Protein AF-A0A2E9E7L3-F1 (afdb_monomer)

Radius of gyration: 19.88 Å; Cα contacts (8 Å, |Δi|>4): 336; chains: 1; bounding box: 69×32×58 Å

Solvent-accessible surface area (backbone atoms only — not comparable to full-atom values): 11805 Å² total; per-residue (Å²): 143,80,83,85,77,81,81,73,80,73,76,79,69,75,77,79,46,61,43,81,60,46,39,57,46,30,53,55,53,31,71,78,33,60,78,33,49,77,45,50,71,63,21,40,56,59,36,45,78,70,59,66,46,72,62,59,44,50,55,50,46,69,63,46,47,69,58,48,50,56,27,42,41,63,44,68,50,74,60,54,81,46,49,88,80,33,52,64,64,53,97,60,62,39,86,52,52,89,75,94,59,31,32,24,43,40,26,23,35,82,73,26,46,70,64,65,70,60,62,86,73,50,86,75,51,64,73,17,31,45,34,36,45,32,31,36,75,50,70,73,16,43,54,43,82,41,46,39,36,36,37,35,30,42,56,88,82,70,34,73,77,39,75,13,44,37,42,34,44,31,35,60,85,14,53,61,29,24,51,96,51,56,59,27,79,68,37,49,60,55,35,59,61,29,49,76,26,60,89,36,63,37,49,86,67,76,78,85,125

Sequence (209 aa):
MCIAFLCLFCGDALSECKNYSIPDKIEEYISEHLHLRAKNNIGKWVALDFVIDE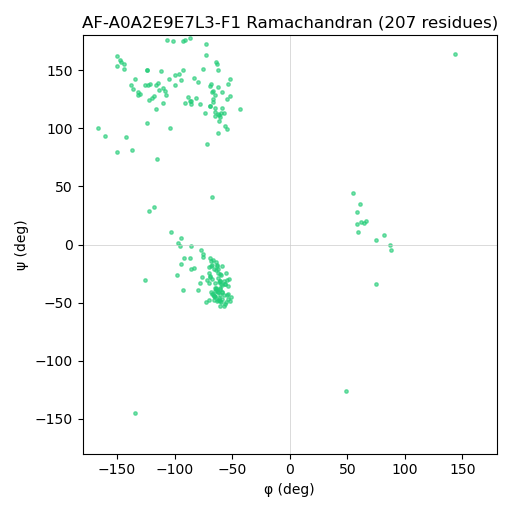RDLRDAYSCISDEMLSAYKNSKLNITYKYRNWLRVNNISVYAPANDFGWANVFVNKPAEKYSENVFNSQFAAGSVIVKESFIFDVNGDISIGPLFYMEKMQKEFNPNSGDWKFVEVNVDGSYSETNGMGSETTVNCIECHSRRKDTDYLFFLSSK

Nearest PDB structures (foldseek):
  8brk-assembly1_A  TM=7.233E-01  e=4.945E-06  Thermus thermophilus
  6hiu-assembly1_A  TM=7.250E-01  e=2.132E-05  Methylococcus capsulatus str. Bath
  5dyq-assembly1_D  TM=3.898E-01  e=9.272E+00  Micromonospora maris AB-18-032
  4jne-assembly1_B  TM=2.648E-01  e=6.618E+00  Escherichia coli K-12

Mean predicted aligned error: 6.9 Å

pLDDT: mean 87.5, std 17.5, range [23.25, 98.44]

Structure (mmCIF, N/CA/C/O backbone):
data_AF-A0A2E9E7L3-F1
#
_entry.id   AF-A0A2E9E7L3-F1
#
loop_
_atom_site.group_PDB
_atom_site.id
_atom_site.type_symbol
_atom_site.label_atom_id
_atom_site.label_alt_id
_atom_site.label_comp_id
_atom_site.label_asym_id
_atom_site.label_entity_id
_atom_site.label_seq_id
_atom_site.pdbx_PDB_ins_code
_atom_site.Cartn_x
_atom_site.Cartn_y
_atom_site.Cartn_z
_atom_site.occupancy
_atom_site.B_iso_or_equiv
_atom_site.auth_seq_id
_atom_site.auth_comp_id
_atom_site.auth_asym_id
_atom_site.auth_atom_id
_atom_site.pdbx_PDB_model_num
ATOM 1 N N . MET A 1 1 ? 46.994 -14.159 28.277 1.00 33.81 1 MET A N 1
ATOM 2 C CA . MET A 1 1 ? 47.198 -12.978 27.416 1.00 33.81 1 MET A CA 1
ATOM 3 C C . MET A 1 1 ? 46.918 -13.416 25.986 1.00 33.81 1 MET A C 1
ATOM 5 O O . MET A 1 1 ? 47.755 -14.077 25.392 1.00 33.81 1 MET A O 1
ATOM 9 N N . CYS A 1 2 ? 45.697 -13.190 25.501 1.00 23.25 2 CYS A N 1
ATOM 10 C CA . CYS A 1 2 ? 45.283 -13.509 24.135 1.00 23.25 2 CYS A CA 1
ATOM 11 C C . CYS A 1 2 ? 44.581 -12.270 23.580 1.00 23.25 2 CYS A C 1
ATOM 13 O O . CYS A 1 2 ? 43.776 -11.652 24.275 1.00 23.25 2 CYS A O 1
ATOM 15 N N . ILE A 1 3 ? 45.028 -11.859 22.401 1.00 29.97 3 ILE A N 1
ATOM 16 C CA . ILE A 1 3 ? 44.838 -10.538 21.808 1.00 29.97 3 ILE A CA 1
ATOM 17 C C . ILE A 1 3 ? 43.441 -10.435 21.188 1.00 29.97 3 ILE A C 1
ATOM 19 O O . ILE A 1 3 ? 42.945 -11.383 20.586 1.00 29.97 3 ILE A O 1
ATOM 23 N N . ALA A 1 4 ? 42.834 -9.263 21.376 1.00 31.17 4 ALA A N 1
ATOM 24 C CA . ALA A 1 4 ? 41.525 -8.862 20.886 1.00 31.17 4 ALA A CA 1
ATOM 25 C C . ALA A 1 4 ? 41.386 -9.038 19.363 1.00 31.17 4 ALA A C 1
ATOM 27 O O . ALA A 1 4 ? 42.162 -8.469 18.595 1.00 31.17 4 ALA A O 1
ATOM 28 N N . PHE A 1 5 ? 40.360 -9.779 18.939 1.00 28.98 5 PHE A N 1
ATOM 29 C CA . PHE A 1 5 ? 39.866 -9.746 17.567 1.00 28.98 5 PHE A CA 1
ATOM 30 C C . PHE A 1 5 ? 38.862 -8.599 17.456 1.00 28.98 5 PHE A C 1
ATOM 32 O O . PHE A 1 5 ? 37.877 -8.548 18.194 1.00 28.98 5 PHE A O 1
ATOM 39 N N . LEU A 1 6 ? 39.151 -7.661 16.557 1.00 30.66 6 LEU A N 1
ATOM 40 C CA . LEU A 1 6 ? 38.237 -6.604 16.163 1.00 30.66 6 LEU A CA 1
ATOM 41 C C . LEU A 1 6 ? 36.934 -7.223 15.635 1.00 30.66 6 LEU A C 1
ATOM 43 O O . LEU A 1 6 ? 36.918 -7.788 14.544 1.00 30.66 6 LEU A O 1
ATOM 47 N N . CYS A 1 7 ? 35.830 -7.035 16.357 1.00 28.78 7 CYS A N 1
ATOM 48 C CA . CYS A 1 7 ? 34.520 -6.950 15.721 1.00 28.78 7 CYS A CA 1
ATOM 49 C C . CYS A 1 7 ? 34.466 -5.608 14.983 1.00 28.78 7 CYS A C 1
ATOM 51 O O . CYS A 1 7 ? 34.031 -4.597 15.536 1.00 28.78 7 CYS A O 1
ATOM 53 N N . LEU A 1 8 ? 34.956 -5.589 13.741 1.00 31.97 8 LEU A N 1
ATOM 54 C CA . LEU A 1 8 ? 34.481 -4.610 12.775 1.00 31.97 8 LEU A CA 1
ATOM 55 C C . LEU A 1 8 ? 32.986 -4.873 12.597 1.00 31.97 8 LEU A C 1
ATOM 57 O O . LEU A 1 8 ? 32.593 -5.912 12.071 1.00 31.97 8 LEU A O 1
ATOM 61 N N . PHE A 1 9 ? 32.170 -3.931 13.063 1.00 32.62 9 PHE A N 1
ATOM 62 C CA . PHE A 1 9 ? 30.805 -3.762 12.596 1.00 32.62 9 PHE A CA 1
ATOM 63 C C . PHE A 1 9 ? 30.862 -3.614 11.072 1.00 32.62 9 PHE A C 1
ATOM 65 O O . PHE A 1 9 ? 31.215 -2.556 10.552 1.00 32.62 9 PHE A O 1
ATOM 72 N N . CYS A 1 10 ? 30.582 -4.704 10.360 1.00 30.34 10 CYS A N 1
ATOM 73 C CA . CYS A 1 10 ? 30.135 -4.621 8.984 1.00 30.34 10 CYS A CA 1
ATOM 74 C C . CYS A 1 10 ? 28.782 -3.913 9.071 1.00 30.34 10 CYS A C 1
ATOM 76 O O . CYS A 1 10 ? 27.858 -4.439 9.686 1.00 30.34 10 CYS A O 1
ATOM 78 N N . GLY A 1 11 ? 28.710 -2.671 8.592 1.00 33.78 11 GLY A N 1
ATOM 79 C CA . GLY A 1 11 ? 27.419 -2.057 8.333 1.00 33.78 11 GLY A CA 1
ATOM 80 C C . GLY A 1 11 ? 26.724 -2.950 7.322 1.00 33.78 11 GLY A C 1
ATOM 81 O O . GLY A 1 11 ? 27.273 -3.163 6.241 1.00 33.78 11 GLY A 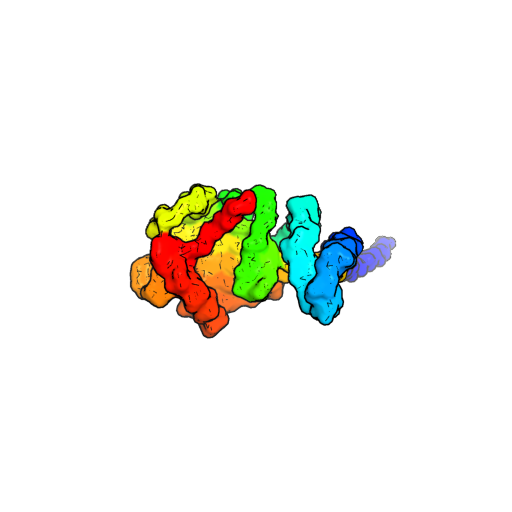O 1
ATOM 82 N N . ASP A 1 12 ? 25.590 -3.522 7.714 1.00 34.38 12 ASP A N 1
ATOM 83 C CA . ASP A 1 12 ? 24.742 -4.299 6.826 1.00 34.38 12 ASP A CA 1
ATOM 84 C C . ASP A 1 12 ? 24.384 -3.397 5.643 1.00 34.38 12 ASP A C 1
ATOM 86 O O . ASP A 1 12 ? 23.582 -2.468 5.751 1.00 34.38 12 ASP A O 1
ATOM 90 N N . ALA A 1 13 ? 25.058 -3.620 4.517 1.00 38.50 13 ALA A N 1
ATOM 91 C CA . ALA A 1 13 ? 24.561 -3.167 3.240 1.00 38.50 13 ALA A CA 1
ATOM 92 C C . ALA A 1 13 ? 23.224 -3.884 3.073 1.00 38.50 13 ALA A C 1
ATOM 94 O O . ALA A 1 13 ? 23.212 -5.108 2.930 1.00 38.50 13 ALA A O 1
ATOM 95 N N . LEU A 1 14 ? 22.121 -3.135 3.164 1.00 47.00 14 LEU A N 1
ATOM 96 C CA . LEU A 1 14 ? 20.822 -3.586 2.674 1.00 47.00 14 LEU A CA 1
ATOM 97 C C . LEU A 1 14 ? 21.096 -4.232 1.318 1.00 47.00 14 LEU A C 1
ATOM 99 O O . LEU A 1 14 ? 21.662 -3.583 0.433 1.00 47.00 14 LEU A O 1
ATOM 103 N N . SER A 1 15 ? 20.831 -5.529 1.187 1.00 52.81 15 SER A N 1
ATOM 104 C CA . SER A 1 15 ? 20.983 -6.184 -0.102 1.00 52.81 15 SER A CA 1
ATOM 105 C C . SER A 1 15 ? 20.034 -5.468 -1.050 1.00 52.81 15 SER A C 1
ATOM 107 O O . SER A 1 15 ? 18.827 -5.521 -0.833 1.00 52.81 15 SER A O 1
ATOM 109 N N . GLU A 1 16 ? 20.559 -4.748 -2.044 1.00 73.25 16 GLU A N 1
ATOM 110 C CA . GLU A 1 16 ? 19.724 -4.035 -3.011 1.00 73.25 16 GLU A CA 1
ATOM 111 C C . GLU A 1 16 ? 18.887 -5.067 -3.774 1.00 73.25 16 GLU A C 1
ATOM 113 O O . GLU A 1 16 ? 19.352 -5.716 -4.713 1.00 73.25 16 GLU A O 1
ATOM 118 N N . CYS A 1 17 ? 17.651 -5.276 -3.319 1.00 89.12 17 CYS A N 1
ATOM 119 C CA . CYS A 1 17 ? 16.691 -6.129 -3.991 1.00 89.12 17 CYS A CA 1
ATOM 120 C C . CYS A 1 17 ? 16.414 -5.531 -5.368 1.00 89.12 17 CYS A C 1
ATOM 122 O O . CYS A 1 17 ? 15.831 -4.453 -5.494 1.00 89.12 17 CYS A O 1
ATOM 124 N N . LYS A 1 18 ? 16.841 -6.242 -6.410 1.00 93.31 18 LYS A N 1
ATOM 125 C CA . LYS A 1 18 ? 16.727 -5.799 -7.795 1.00 93.31 18 LYS A CA 1
ATOM 126 C C . LYS A 1 18 ? 16.285 -6.944 -8.689 1.00 93.31 18 LYS A C 1
ATOM 128 O O . LYS A 1 18 ? 16.799 -8.058 -8.590 1.00 93.31 18 LYS A O 1
ATOM 133 N N . ASN A 1 19 ? 15.362 -6.660 -9.600 1.00 92.56 19 ASN A N 1
ATOM 134 C CA . ASN A 1 19 ? 14.984 -7.572 -10.668 1.00 92.56 19 ASN A CA 1
ATOM 135 C C . ASN A 1 19 ? 15.594 -7.100 -11.993 1.00 92.56 19 ASN A C 1
ATOM 137 O O . ASN A 1 19 ? 15.078 -6.212 -12.669 1.00 92.56 19 ASN A O 1
ATOM 141 N N . TYR A 1 20 ? 16.696 -7.743 -12.375 1.00 93.12 20 TYR A N 1
ATOM 142 C CA . TYR A 1 20 ? 17.470 -7.400 -13.569 1.00 93.12 20 TYR A CA 1
ATOM 143 C C . TYR A 1 20 ? 16.741 -7.644 -14.898 1.00 93.12 20 TYR A C 1
ATOM 145 O O . TYR A 1 20 ? 17.208 -7.159 -15.921 1.00 93.12 20 TYR A O 1
ATOM 153 N N . SER A 1 21 ? 15.619 -8.373 -14.904 1.00 94.88 21 SER A N 1
ATOM 154 C CA . SER A 1 21 ? 14.855 -8.629 -16.133 1.00 94.88 21 SER A CA 1
ATOM 155 C C . SER A 1 21 ? 13.892 -7.498 -16.500 1.00 94.88 21 SER A C 1
ATOM 157 O O . SER A 1 21 ? 13.505 -7.383 -17.660 1.00 94.88 21 SER A O 1
ATOM 159 N N . ILE A 1 22 ? 13.515 -6.643 -15.540 1.00 95.38 22 ILE A N 1
ATOM 160 C CA . ILE A 1 22 ? 12.524 -5.578 -15.756 1.00 95.38 22 ILE A CA 1
ATOM 161 C C . ILE A 1 22 ? 12.937 -4.600 -16.865 1.00 95.38 22 ILE A C 1
ATOM 163 O O . ILE A 1 22 ? 12.098 -4.334 -17.728 1.00 95.38 22 ILE A O 1
ATOM 167 N N . PRO A 1 23 ? 14.184 -4.085 -16.914 1.00 96.19 23 PRO A N 1
ATOM 168 C CA . PRO A 1 23 ? 14.589 -3.173 -17.983 1.00 96.19 23 PRO A CA 1
ATOM 169 C C . PRO A 1 23 ? 14.412 -3.773 -19.381 1.00 96.19 23 PRO A C 1
ATOM 171 O O . PRO A 1 23 ? 13.876 -3.111 -20.268 1.00 96.19 23 PRO A O 1
ATOM 174 N N . ASP A 1 24 ? 14.791 -5.040 -19.559 1.00 97.25 24 ASP A N 1
ATOM 175 C CA . ASP A 1 24 ? 14.671 -5.730 -20.845 1.00 97.25 24 ASP A CA 1
ATOM 176 C C . ASP A 1 24 ? 13.200 -5.943 -21.225 1.00 97.25 24 ASP A C 1
ATOM 178 O O . ASP A 1 24 ? 12.812 -5.647 -22.356 1.00 97.25 24 ASP A O 1
ATOM 182 N N . LYS A 1 25 ? 12.354 -6.351 -20.266 1.00 97.06 25 LYS A N 1
ATOM 183 C CA . LYS A 1 25 ? 10.902 -6.473 -20.476 1.00 97.06 25 LYS A CA 1
ATOM 184 C C . LYS A 1 25 ? 10.271 -5.137 -20.898 1.00 97.06 25 LYS A C 1
ATOM 186 O O . LYS A 1 25 ? 9.414 -5.110 -21.780 1.00 97.06 25 LYS A O 1
ATOM 191 N N . ILE A 1 26 ? 10.691 -4.019 -20.293 1.00 96.75 26 ILE A N 1
ATOM 192 C CA . ILE A 1 26 ? 10.219 -2.672 -20.657 1.00 96.75 26 ILE A CA 1
ATOM 193 C C . ILE A 1 26 ? 10.599 -2.333 -22.101 1.00 96.75 26 ILE A C 1
ATOM 195 O O . ILE A 1 26 ? 9.751 -1.848 -22.852 1.00 96.75 26 ILE A O 1
ATOM 199 N N . GLU A 1 27 ? 11.855 -2.553 -22.496 1.00 96.25 27 GLU A N 1
ATOM 200 C CA . GLU A 1 27 ? 12.315 -2.248 -23.856 1.00 96.25 27 GLU A CA 1
ATOM 201 C C . GLU A 1 27 ? 11.615 -3.125 -24.903 1.00 96.25 27 GLU A C 1
ATOM 203 O O . GLU A 1 27 ? 11.200 -2.614 -25.948 1.00 96.25 27 GLU A O 1
ATOM 208 N N . GLU A 1 28 ? 11.408 -4.410 -24.602 1.00 96.62 28 GLU A N 1
ATOM 209 C CA . GLU A 1 28 ? 10.619 -5.324 -25.432 1.00 96.62 28 GLU A CA 1
ATOM 210 C C . GLU A 1 28 ? 9.195 -4.787 -25.626 1.00 96.62 28 GLU A C 1
ATOM 212 O O . GLU A 1 28 ? 8.775 -4.550 -26.762 1.00 96.62 28 GLU A O 1
ATOM 217 N N . TYR A 1 29 ? 8.494 -4.455 -24.537 1.00 96.44 29 TYR A N 1
ATOM 218 C CA . TYR A 1 29 ? 7.136 -3.911 -24.597 1.00 96.44 29 TYR A CA 1
ATOM 219 C C . TYR A 1 29 ? 7.065 -2.590 -25.377 1.00 96.44 29 TYR A C 1
ATOM 221 O O . TYR A 1 29 ? 6.181 -2.388 -26.212 1.00 96.44 29 TYR A O 1
ATOM 229 N N . ILE A 1 30 ? 8.011 -1.673 -25.161 1.00 95.88 30 ILE A N 1
ATOM 230 C CA . ILE A 1 30 ? 8.062 -0.389 -25.875 1.00 95.88 30 ILE A CA 1
ATOM 231 C C . ILE A 1 30 ? 8.325 -0.576 -27.370 1.00 95.88 30 ILE A C 1
ATOM 233 O O . ILE A 1 30 ? 7.812 0.209 -28.177 1.00 95.88 30 ILE A O 1
ATOM 237 N N . SER A 1 31 ? 9.104 -1.590 -27.756 1.00 94.44 31 SER A N 1
ATOM 238 C CA . SER A 1 31 ? 9.395 -1.876 -29.162 1.00 94.44 31 SER A CA 1
ATOM 239 C C . SER A 1 31 ? 8.126 -2.201 -29.962 1.00 94.44 31 SER A C 1
ATOM 241 O O . SER A 1 31 ? 8.010 -1.789 -31.118 1.00 94.44 31 SER A O 1
ATOM 243 N N . GLU A 1 32 ? 7.141 -2.822 -29.310 1.00 94.88 32 GLU A N 1
ATOM 244 C CA . GLU A 1 32 ? 5.830 -3.155 -29.875 1.00 94.88 32 GLU A CA 1
ATOM 245 C C . GLU A 1 32 ? 4.818 -1.997 -29.759 1.00 94.88 32 GLU A C 1
ATOM 247 O O . GLU A 1 32 ? 3.863 -1.905 -30.532 1.00 94.88 32 GLU A O 1
ATOM 252 N N . HIS A 1 33 ? 5.051 -1.049 -28.8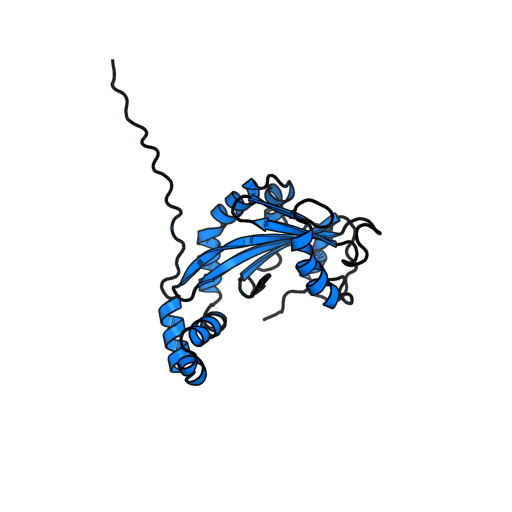43 1.00 96.06 33 HIS A N 1
ATOM 253 C CA . HIS A 1 33 ? 4.147 0.062 -28.537 1.00 96.06 33 HIS A CA 1
ATOM 254 C C . HIS A 1 33 ? 4.772 1.422 -28.892 1.00 96.06 33 HIS A C 1
ATOM 256 O O . HIS A 1 33 ? 5.107 2.235 -28.027 1.00 96.06 33 HIS A O 1
ATOM 262 N N . LEU A 1 34 ? 4.859 1.730 -30.194 1.00 91.94 34 LEU A N 1
ATOM 263 C CA . LEU A 1 34 ? 5.517 2.944 -30.719 1.00 91.94 34 LEU A CA 1
ATOM 264 C C . LEU A 1 34 ? 5.024 4.269 -30.101 1.00 91.94 34 LEU A C 1
ATOM 266 O O . LEU A 1 34 ? 5.791 5.225 -29.979 1.00 91.94 34 LEU A O 1
ATOM 270 N N . HIS A 1 35 ? 3.760 4.335 -29.678 1.00 93.00 35 HIS A N 1
ATOM 271 C CA . HIS A 1 35 ? 3.199 5.512 -29.009 1.00 93.00 35 HIS A CA 1
ATOM 272 C C . HIS A 1 35 ? 3.771 5.736 -27.597 1.00 93.00 35 HIS A C 1
ATOM 274 O O . HIS A 1 35 ? 3.811 6.876 -27.136 1.00 93.00 35 HIS A O 1
ATOM 280 N N . LEU A 1 36 ? 4.222 4.679 -26.911 1.00 92.19 36 LEU A N 1
ATOM 281 C CA . LEU A 1 36 ? 4.964 4.775 -25.651 1.00 92.19 36 LEU A CA 1
ATOM 282 C C . LEU A 1 36 ? 6.425 5.116 -25.914 1.00 92.19 36 LEU A C 1
ATOM 284 O O . LEU A 1 36 ? 6.977 5.970 -25.226 1.00 92.19 36 LEU A O 1
ATOM 288 N N . ARG A 1 37 ? 7.023 4.550 -26.968 1.00 90.38 37 ARG A N 1
ATOM 289 C CA . ARG A 1 37 ? 8.384 4.905 -27.392 1.00 90.38 37 ARG A CA 1
ATOM 290 C C . ARG A 1 37 ? 8.535 6.408 -27.625 1.00 90.38 37 ARG A C 1
ATOM 292 O O . ARG A 1 37 ? 9.490 7.013 -27.149 1.00 90.38 37 ARG A O 1
ATOM 299 N N . ALA A 1 38 ? 7.554 7.029 -28.281 1.00 92.00 38 ALA A N 1
ATOM 300 C CA . ALA A 1 38 ? 7.522 8.475 -28.509 1.00 92.00 38 ALA A CA 1
ATOM 301 C C . ALA A 1 38 ? 7.444 9.315 -27.214 1.00 92.00 38 ALA A C 1
ATOM 303 O O . ALA A 1 38 ? 7.741 10.507 -27.238 1.00 92.00 38 ALA A O 1
ATOM 304 N N . LYS A 1 39 ? 7.056 8.706 -26.083 1.00 91.88 39 LYS A N 1
ATOM 305 C CA . LYS A 1 39 ? 6.951 9.343 -24.762 1.00 91.88 39 LYS A CA 1
ATOM 306 C C . LYS A 1 39 ? 8.211 9.172 -23.897 1.00 91.88 39 LYS A C 1
ATOM 308 O O . LYS A 1 39 ? 8.203 9.605 -22.745 1.00 91.88 39 LYS A O 1
ATOM 313 N N . ASN A 1 40 ? 9.294 8.587 -24.421 1.00 91.25 40 ASN A N 1
ATOM 314 C CA . ASN A 1 40 ? 10.576 8.410 -23.722 1.00 91.25 40 ASN A CA 1
ATOM 315 C C . ASN A 1 40 ? 10.391 7.805 -22.312 1.00 91.25 40 ASN A C 1
ATOM 317 O O . ASN A 1 40 ? 9.737 6.776 -22.159 1.00 91.25 40 ASN A O 1
ATOM 321 N N . ASN A 1 41 ? 10.920 8.459 -21.269 1.00 89.88 41 ASN A N 1
ATOM 322 C CA . ASN A 1 41 ? 10.841 7.988 -19.883 1.00 89.88 41 ASN A CA 1
ATOM 323 C C . ASN A 1 41 ? 9.404 7.804 -19.384 1.00 89.88 41 ASN A C 1
ATOM 325 O O . ASN A 1 41 ? 9.140 6.860 -18.651 1.00 89.88 41 ASN A O 1
ATOM 329 N N . ILE A 1 42 ? 8.459 8.649 -19.809 1.00 89.62 42 ILE A N 1
ATOM 330 C CA . ILE A 1 42 ? 7.042 8.478 -19.449 1.00 89.62 42 ILE A CA 1
ATOM 331 C C . ILE A 1 42 ? 6.509 7.169 -20.044 1.00 89.62 42 ILE A C 1
ATOM 333 O O . ILE A 1 42 ? 5.753 6.454 -19.395 1.00 89.62 42 ILE A O 1
ATOM 337 N N . GLY A 1 43 ? 6.938 6.823 -21.261 1.00 91.44 43 GLY A N 1
ATOM 338 C CA . GLY A 1 43 ? 6.614 5.546 -21.892 1.00 91.44 43 GLY A CA 1
ATOM 339 C C . GLY A 1 43 ? 7.118 4.339 -21.101 1.00 91.44 43 GLY A C 1
ATOM 340 O O . GLY A 1 43 ? 6.393 3.357 -21.001 1.00 91.44 43 GLY A O 1
ATOM 341 N N . LYS A 1 44 ? 8.309 4.436 -20.493 1.00 93.44 44 LYS A N 1
ATOM 342 C CA . LYS A 1 44 ? 8.890 3.383 -19.638 1.00 93.44 44 LYS A CA 1
ATOM 343 C C . LYS A 1 44 ? 8.101 3.154 -18.358 1.00 93.44 44 LYS A C 1
ATOM 345 O O . LYS A 1 44 ? 7.819 2.010 -18.033 1.00 93.44 44 LYS A O 1
ATOM 350 N N . TRP A 1 45 ? 7.695 4.223 -17.677 1.00 90.81 45 TRP A N 1
ATOM 351 C CA . TRP A 1 45 ? 6.847 4.110 -16.486 1.00 90.81 45 TRP A CA 1
ATOM 352 C C . TRP A 1 45 ? 5.482 3.505 -16.803 1.00 90.81 45 TRP A C 1
ATOM 354 O O . TRP A 1 45 ? 5.009 2.651 -16.069 1.00 90.81 45 TRP A O 1
ATOM 364 N N . VAL A 1 46 ? 4.878 3.883 -17.933 1.00 90.06 46 VAL A N 1
ATOM 365 C CA . VAL A 1 46 ? 3.631 3.247 -18.378 1.00 90.06 46 VAL A CA 1
ATOM 366 C C . VAL A 1 46 ? 3.862 1.775 -18.717 1.00 90.06 46 VAL A C 1
ATOM 368 O O . VAL A 1 46 ? 3.063 0.941 -18.319 1.00 90.06 46 VAL A O 1
ATOM 371 N N . ALA A 1 47 ? 4.940 1.440 -19.433 1.00 93.25 47 ALA A N 1
ATOM 372 C CA . ALA A 1 47 ? 5.280 0.057 -19.769 1.00 93.25 47 ALA A CA 1
ATOM 373 C C . ALA A 1 47 ? 5.512 -0.808 -18.521 1.00 93.25 47 ALA A C 1
ATOM 375 O O . ALA A 1 47 ? 5.073 -1.954 -18.503 1.00 93.25 47 ALA A O 1
ATOM 376 N N . LEU A 1 48 ? 6.135 -0.253 -17.474 1.00 92.56 48 LEU A N 1
ATOM 377 C CA . LEU A 1 48 ? 6.376 -0.937 -16.202 1.00 92.56 48 LEU A CA 1
ATOM 378 C C . LEU A 1 48 ? 5.089 -1.566 -15.641 1.00 92.56 48 LEU A C 1
ATOM 380 O O . LEU A 1 48 ? 5.093 -2.743 -15.295 1.00 92.56 48 LEU A O 1
ATOM 384 N N . ASP A 1 49 ? 3.967 -0.842 -15.651 1.00 87.25 49 ASP A N 1
ATOM 385 C CA . ASP A 1 49 ? 2.678 -1.345 -15.146 1.00 87.25 49 ASP A CA 1
ATOM 386 C C . ASP A 1 49 ? 2.138 -2.569 -15.915 1.00 87.25 49 ASP A C 1
ATOM 388 O O . ASP A 1 49 ? 1.305 -3.314 -15.391 1.00 87.25 49 ASP A O 1
ATOM 392 N N . PHE A 1 50 ? 2.594 -2.784 -17.154 1.00 90.38 50 PHE A N 1
ATOM 393 C CA . PHE A 1 50 ? 2.164 -3.896 -18.007 1.00 90.38 50 PHE A CA 1
ATOM 394 C C . PHE A 1 50 ? 3.119 -5.088 -17.994 1.00 90.38 50 PHE A C 1
ATOM 396 O O . PHE A 1 50 ? 2.677 -6.203 -18.264 1.00 90.38 50 PHE A O 1
ATOM 403 N N . VAL A 1 51 ? 4.405 -4.869 -17.710 1.00 94.06 51 VAL A N 1
ATOM 404 C CA . VAL A 1 51 ? 5.428 -5.922 -17.826 1.00 94.06 51 VAL A CA 1
ATOM 405 C C . VAL A 1 51 ? 5.716 -6.658 -16.522 1.00 94.06 51 VAL A C 1
ATOM 407 O O . VAL A 1 51 ? 6.309 -7.735 -16.563 1.00 94.06 51 VAL A O 1
ATOM 410 N N . ILE A 1 52 ? 5.313 -6.097 -15.379 1.00 93.94 52 ILE A N 1
ATOM 411 C CA . ILE A 1 52 ? 5.420 -6.778 -14.086 1.00 93.94 52 ILE A CA 1
ATOM 412 C C . ILE A 1 52 ? 4.437 -7.947 -14.042 1.00 93.94 52 ILE A C 1
ATOM 414 O O . ILE A 1 52 ? 3.218 -7.760 -14.106 1.00 93.94 52 ILE A O 1
ATOM 418 N N . ASP A 1 53 ? 4.976 -9.152 -13.885 1.00 93.88 53 ASP A N 1
ATOM 419 C CA . ASP A 1 53 ? 4.207 -10.390 -13.795 1.00 93.88 53 ASP A CA 1
ATOM 420 C C . ASP A 1 53 ? 4.165 -10.965 -12.362 1.00 93.88 53 ASP A C 1
ATOM 422 O O . ASP A 1 53 ? 4.772 -10.449 -11.419 1.00 93.88 53 ASP A O 1
ATOM 426 N N . GLU A 1 54 ? 3.414 -12.055 -12.164 1.00 94.69 54 GLU A N 1
ATOM 427 C CA . GLU A 1 54 ? 3.293 -12.687 -10.845 1.00 94.69 54 GLU A CA 1
ATOM 428 C C . GLU A 1 54 ? 4.628 -13.180 -10.272 1.00 94.69 54 GLU A C 1
ATOM 430 O O . GLU A 1 54 ? 4.787 -13.211 -9.049 1.00 94.69 54 GLU A O 1
ATOM 435 N N . ARG A 1 55 ? 5.571 -13.603 -11.124 1.00 94.94 55 ARG A N 1
ATOM 436 C CA . ARG A 1 55 ? 6.883 -14.074 -10.675 1.00 94.94 55 ARG A CA 1
ATOM 437 C C . ARG A 1 55 ? 7.687 -12.900 -10.146 1.00 94.94 55 ARG A C 1
ATOM 439 O O . ARG A 1 55 ? 8.176 -12.994 -9.025 1.00 94.94 55 ARG A O 1
ATOM 446 N N . ASP A 1 56 ? 7.731 -11.794 -10.888 1.00 95.75 56 ASP A N 1
ATOM 447 C CA . ASP A 1 56 ? 8.412 -10.573 -10.449 1.00 95.75 56 ASP A CA 1
ATOM 448 C C . ASP A 1 56 ? 7.904 -10.133 -9.068 1.00 95.75 56 ASP A C 1
ATOM 450 O O . ASP A 1 56 ? 8.690 -9.793 -8.187 1.00 95.75 56 ASP A O 1
ATOM 454 N N . LEU A 1 57 ? 6.586 -10.203 -8.848 1.00 95.69 57 LEU A N 1
ATOM 455 C CA . LEU A 1 57 ? 5.945 -9.827 -7.587 1.00 95.69 57 LEU A CA 1
ATOM 456 C C . LEU A 1 57 ? 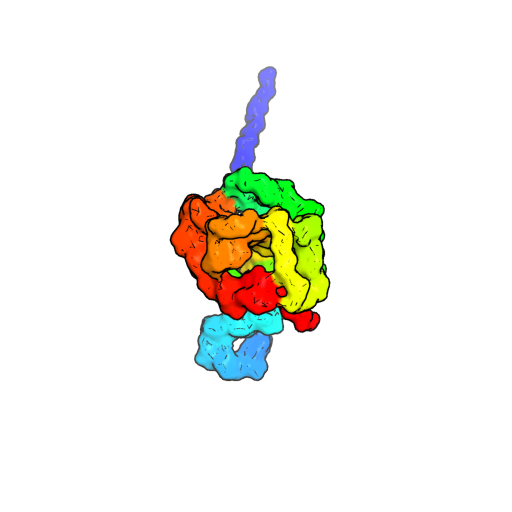6.277 -10.765 -6.426 1.00 95.69 57 LEU A C 1
ATOM 458 O O . LEU A 1 57 ? 6.465 -10.297 -5.299 1.00 95.69 57 LEU A O 1
ATOM 462 N N . ARG A 1 58 ? 6.318 -12.080 -6.675 1.00 95.56 58 ARG A N 1
ATOM 463 C CA . ARG A 1 58 ? 6.707 -13.073 -5.661 1.00 95.56 58 ARG A CA 1
ATOM 464 C C . ARG A 1 58 ? 8.166 -12.898 -5.271 1.00 95.56 58 ARG A C 1
ATOM 466 O O . ARG A 1 58 ? 8.451 -12.845 -4.077 1.00 95.56 58 ARG A O 1
ATOM 473 N N . ASP A 1 59 ? 9.047 -12.782 -6.258 1.00 95.31 59 ASP A N 1
ATOM 474 C CA . ASP A 1 59 ? 10.489 -12.678 -6.049 1.00 95.31 59 ASP A CA 1
ATOM 475 C C . ASP A 1 59 ? 10.830 -11.367 -5.335 1.00 95.31 59 ASP A C 1
ATOM 477 O O . ASP A 1 59 ? 11.548 -11.376 -4.334 1.00 95.31 59 ASP A O 1
ATOM 481 N N . ALA A 1 60 ? 10.227 -10.253 -5.765 1.00 95.31 60 ALA A N 1
ATOM 482 C CA . ALA A 1 60 ? 10.405 -8.964 -5.113 1.00 95.31 60 ALA A CA 1
ATOM 483 C C . ALA A 1 60 ? 9.945 -8.998 -3.659 1.00 95.31 60 ALA A C 1
ATOM 485 O O . ALA A 1 60 ? 10.729 -8.679 -2.769 1.00 95.31 60 ALA A O 1
ATOM 486 N N . TYR A 1 61 ? 8.708 -9.441 -3.398 1.00 95.69 61 TYR A N 1
ATOM 487 C CA . TYR A 1 61 ? 8.199 -9.497 -2.030 1.00 95.69 61 TYR A CA 1
ATOM 488 C C . TYR A 1 61 ? 9.021 -10.448 -1.159 1.00 95.69 61 TYR A C 1
ATOM 490 O O . TYR A 1 61 ? 9.332 -10.099 -0.027 1.00 95.69 61 TYR A O 1
ATOM 498 N N . SER A 1 62 ? 9.420 -11.613 -1.679 1.00 95.44 62 SER A N 1
ATOM 499 C CA . SER A 1 62 ? 10.289 -12.543 -0.952 1.00 95.44 62 SER A CA 1
ATOM 500 C C . SER A 1 62 ? 11.633 -11.917 -0.578 1.00 95.44 62 SER A C 1
ATOM 502 O O . SER A 1 62 ? 12.169 -12.266 0.468 1.00 95.44 62 SER A O 1
ATOM 504 N N . CYS A 1 63 ? 12.170 -11.025 -1.413 1.00 95.38 63 CYS A N 1
ATOM 505 C CA . CYS A 1 63 ? 13.442 -10.354 -1.167 1.00 95.38 63 CYS A CA 1
ATOM 506 C C . CYS A 1 63 ? 13.331 -9.304 -0.051 1.00 95.38 63 CYS A C 1
ATOM 508 O O . CYS A 1 63 ? 14.106 -9.332 0.898 1.00 95.38 63 CYS A O 1
ATOM 510 N N . ILE A 1 64 ? 12.331 -8.417 -0.118 1.00 95.44 64 ILE A N 1
ATOM 511 C CA . ILE A 1 64 ? 12.231 -7.268 0.801 1.00 95.44 64 ILE A CA 1
ATOM 512 C C . ILE A 1 64 ? 11.400 -7.536 2.065 1.00 95.44 64 ILE A C 1
ATOM 514 O O . ILE A 1 64 ? 11.396 -6.703 2.969 1.00 95.44 64 ILE A O 1
ATOM 518 N N . SER A 1 65 ? 10.656 -8.649 2.154 1.00 95.94 65 SER A N 1
ATOM 519 C CA . SER A 1 65 ? 9.618 -8.822 3.187 1.00 95.94 65 SER A CA 1
ATOM 520 C C . SER A 1 65 ? 10.138 -8.596 4.610 1.00 95.94 65 SER A C 1
ATOM 522 O O . SER A 1 65 ? 9.507 -7.875 5.383 1.00 95.94 65 SER A O 1
ATOM 524 N N . ASP A 1 66 ? 11.272 -9.168 5.000 1.00 96.25 66 ASP A N 1
ATOM 525 C CA . ASP A 1 66 ? 11.759 -9.030 6.381 1.00 96.25 66 ASP A CA 1
ATOM 526 C C . ASP A 1 66 ? 12.252 -7.610 6.698 1.00 96.25 66 ASP A C 1
ATOM 528 O O . ASP A 1 66 ? 12.036 -7.102 7.808 1.00 96.25 66 ASP A O 1
ATOM 532 N N . GLU A 1 67 ? 12.826 -6.928 5.707 1.00 95.94 67 GLU A N 1
ATOM 533 C CA . GLU A 1 67 ? 13.245 -5.531 5.817 1.00 95.94 67 GLU A CA 1
ATOM 534 C C . GLU A 1 67 ? 12.037 -4.600 5.965 1.00 95.94 67 GLU A C 1
ATOM 536 O O . GLU A 1 67 ? 12.033 -3.747 6.855 1.00 95.94 67 GLU A O 1
ATOM 541 N N . MET A 1 68 ? 10.963 -4.824 5.194 1.00 96.00 68 MET A N 1
ATOM 542 C CA . MET A 1 68 ? 9.706 -4.071 5.323 1.00 96.00 68 MET A CA 1
ATOM 543 C C . MET A 1 68 ? 9.156 -4.145 6.752 1.00 96.00 68 MET A C 1
ATOM 545 O O . MET A 1 68 ? 8.863 -3.124 7.375 1.00 96.00 68 MET A O 1
ATOM 549 N N . LEU A 1 69 ? 9.059 -5.354 7.319 1.00 97.38 69 LEU A N 1
ATOM 550 C CA . LEU A 1 69 ? 8.550 -5.534 8.682 1.00 97.38 69 LEU A CA 1
ATOM 551 C C . LEU A 1 69 ? 9.424 -4.833 9.718 1.00 97.38 69 LEU A C 1
ATOM 553 O O . LEU A 1 69 ? 8.904 -4.264 10.681 1.00 97.38 69 LEU A O 1
ATOM 557 N N . SER A 1 70 ? 10.740 -4.915 9.542 1.00 96.88 70 SER A N 1
ATOM 558 C CA . SER A 1 70 ? 11.711 -4.295 10.439 1.00 96.88 70 SER A CA 1
ATOM 559 C C . SER A 1 70 ? 11.597 -2.772 10.398 1.00 96.88 70 SER A C 1
ATOM 561 O O . SER A 1 70 ? 11.495 -2.150 11.455 1.00 96.88 70 SER A O 1
ATOM 563 N N . ALA A 1 71 ? 11.489 -2.189 9.201 1.00 96.25 71 ALA A N 1
ATOM 564 C CA . ALA A 1 71 ? 11.260 -0.763 8.996 1.00 96.25 71 ALA A CA 1
ATOM 565 C C . ALA A 1 71 ? 9.989 -0.282 9.715 1.00 96.25 71 ALA A C 1
A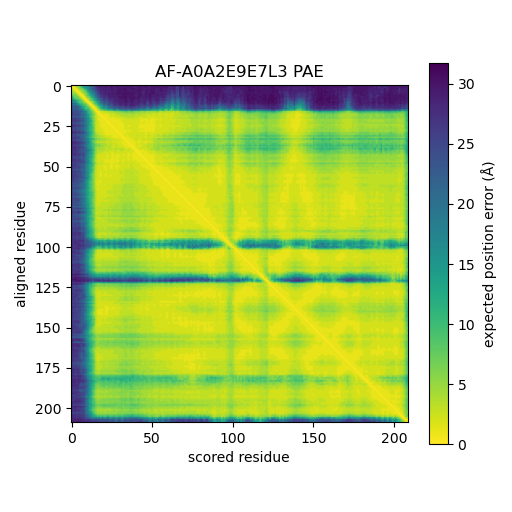TOM 567 O O . ALA A 1 71 ? 10.039 0.628 10.542 1.00 96.25 71 ALA A O 1
ATOM 568 N N . TYR A 1 72 ? 8.850 -0.948 9.507 1.00 97.50 72 TYR A N 1
ATOM 569 C CA . TYR A 1 72 ? 7.589 -0.509 10.113 1.00 97.50 72 TYR A CA 1
ATOM 570 C C . TYR A 1 72 ? 7.559 -0.649 11.639 1.00 97.50 72 TYR A C 1
ATOM 572 O O . TYR A 1 72 ? 6.902 0.143 12.323 1.00 97.50 72 TYR A O 1
ATOM 580 N N . LYS A 1 73 ? 8.278 -1.622 12.214 1.00 97.94 73 LYS A N 1
ATOM 581 C CA . LYS A 1 73 ? 8.394 -1.780 13.676 1.00 97.94 73 LYS A CA 1
ATOM 582 C C . LYS A 1 73 ? 9.092 -0.599 14.354 1.00 97.94 73 LYS A C 1
ATOM 584 O O . LYS A 1 73 ? 8.815 -0.353 15.532 1.00 97.94 73 LYS A O 1
ATOM 589 N N . ASN A 1 74 ? 9.892 0.187 13.628 1.00 97.69 74 ASN A N 1
ATOM 590 C CA . ASN A 1 74 ? 10.533 1.396 14.158 1.00 97.69 74 ASN A CA 1
ATOM 591 C C . ASN A 1 74 ? 9.520 2.445 14.644 1.00 97.69 74 ASN A C 1
ATOM 593 O O . ASN A 1 74 ? 9.821 3.190 15.576 1.00 97.69 74 ASN A O 1
ATOM 597 N N . SER A 1 75 ? 8.291 2.434 14.109 1.00 97.56 75 SER A N 1
ATOM 598 C CA . SER A 1 75 ? 7.185 3.279 14.592 1.00 97.56 75 SER A CA 1
ATOM 599 C C . SER A 1 75 ? 6.707 2.953 16.002 1.00 97.56 75 SER A C 1
ATOM 601 O O . SER A 1 75 ? 6.060 3.773 16.650 1.00 97.56 75 SER A O 1
ATOM 603 N N . LYS A 1 76 ? 6.994 1.737 16.486 1.00 97.50 76 LYS A N 1
ATOM 604 C CA . LYS A 1 76 ? 6.542 1.203 17.780 1.00 97.50 76 LYS A CA 1
ATOM 605 C C . LYS A 1 76 ? 5.018 1.131 17.944 1.00 97.50 76 LYS A C 1
ATOM 607 O O . LYS A 1 76 ? 4.538 0.824 19.034 1.00 97.50 76 LYS A O 1
ATOM 612 N N . LEU A 1 77 ? 4.252 1.332 16.873 1.00 97.50 77 LEU A N 1
ATOM 613 C CA . LEU A 1 77 ? 2.807 1.145 16.876 1.00 97.50 77 LEU A CA 1
ATOM 614 C C . LEU A 1 77 ? 2.471 -0.337 17.075 1.00 97.50 77 LEU A C 1
ATOM 616 O O . LEU A 1 77 ? 2.985 -1.209 16.387 1.00 97.50 77 LEU A O 1
ATOM 620 N N . ASN A 1 78 ? 1.554 -0.645 17.989 1.00 97.44 78 ASN A N 1
ATOM 621 C CA . ASN A 1 78 ? 1.195 -2.027 18.334 1.00 97.44 78 ASN A CA 1
ATOM 622 C C . ASN A 1 78 ? 0.768 -2.883 17.117 1.00 97.44 78 ASN A C 1
ATOM 624 O O . ASN A 1 78 ? 1.002 -4.092 17.102 1.00 97.44 78 ASN A O 1
ATOM 628 N N . ILE A 1 79 ? 0.166 -2.267 16.094 1.00 97.69 79 ILE A N 1
ATOM 629 C CA . ILE A 1 79 ? -0.259 -2.946 14.860 1.00 97.69 79 ILE A CA 1
ATOM 630 C C . ILE A 1 79 ? 0.939 -3.493 14.069 1.00 97.69 79 ILE A C 1
ATOM 632 O O . ILE A 1 79 ? 0.852 -4.614 13.563 1.00 97.69 79 ILE A O 1
ATOM 636 N N . THR A 1 80 ? 2.075 -2.785 14.023 1.00 97.94 80 THR A N 1
ATOM 637 C CA . THR A 1 80 ? 3.247 -3.176 13.210 1.00 97.94 80 THR A CA 1
ATOM 638 C C . THR A 1 80 ? 3.928 -4.451 13.712 1.00 97.94 80 THR A C 1
ATOM 640 O O . THR A 1 80 ? 4.606 -5.138 12.954 1.00 97.94 80 THR A O 1
ATOM 643 N N . TYR A 1 81 ? 3.664 -4.848 14.959 1.00 98.00 81 TYR A N 1
ATOM 644 C CA . TYR A 1 81 ? 4.124 -6.115 15.533 1.00 98.00 81 TYR A CA 1
ATOM 645 C C . TYR A 1 81 ? 3.190 -7.304 15.272 1.00 98.00 81 TYR A C 1
ATOM 647 O O . TYR A 1 81 ? 3.563 -8.438 15.567 1.00 98.00 81 TYR A O 1
ATOM 655 N N . LYS A 1 82 ? 1.965 -7.069 14.784 1.00 97.56 82 LYS A N 1
ATOM 656 C CA . LYS A 1 82 ? 0.882 -8.068 14.811 1.00 97.56 82 LYS A CA 1
ATOM 657 C C . LYS A 1 82 ? 0.254 -8.354 13.457 1.00 97.56 82 LYS A C 1
ATOM 659 O O . LYS A 1 82 ? -0.210 -9.473 13.263 1.00 97.56 82 LYS A O 1
ATOM 664 N N . TYR A 1 83 ? 0.222 -7.381 12.546 1.00 98.44 83 TYR A N 1
ATOM 665 C CA . TYR A 1 83 ? -0.628 -7.469 11.356 1.00 98.44 83 TYR A CA 1
ATOM 666 C C . TYR A 1 83 ? -0.308 -8.656 10.437 1.00 98.44 83 TYR A C 1
ATOM 668 O O . TYR A 1 83 ? -1.218 -9.227 9.849 1.00 98.44 83 TYR A O 1
ATOM 676 N N . ARG A 1 84 ? 0.959 -9.089 10.359 1.00 97.75 84 ARG A N 1
ATOM 677 C CA . ARG A 1 84 ? 1.347 -10.264 9.558 1.00 97.75 84 ARG A CA 1
ATOM 678 C C . ARG A 1 84 ? 0.826 -11.596 10.099 1.00 97.75 84 ARG A C 1
ATOM 680 O O . ARG A 1 84 ? 0.839 -12.579 9.372 1.00 97.75 84 ARG A O 1
ATOM 687 N N . ASN A 1 85 ? 0.348 -11.630 11.344 1.00 98.00 85 ASN A N 1
ATOM 688 C CA . ASN A 1 85 ? -0.332 -12.798 11.910 1.00 98.00 85 ASN A CA 1
ATOM 689 C C . ASN A 1 85 ? -1.834 -12.815 11.580 1.00 98.00 85 ASN A C 1
ATOM 691 O O . ASN A 1 85 ? -2.551 -13.706 12.031 1.00 98.00 85 ASN A O 1
ATOM 695 N N . TRP A 1 86 ? -2.337 -11.802 10.876 1.00 98.44 86 TRP A N 1
ATOM 696 C CA . TRP A 1 86 ? -3.725 -11.735 10.442 1.00 98.44 86 TRP A CA 1
ATOM 697 C C . TRP A 1 86 ? -3.912 -12.365 9.060 1.00 98.44 86 TRP A C 1
ATOM 699 O O . TRP A 1 86 ? -2.952 -12.785 8.414 1.00 98.44 86 TRP A O 1
ATOM 709 N N . LEU A 1 87 ? -5.161 -12.435 8.598 1.00 97.50 87 LEU A N 1
ATOM 710 C CA . LEU A 1 87 ? -5.475 -12.976 7.282 1.00 97.50 87 LEU A CA 1
ATOM 711 C C . LEU A 1 87 ? -4.869 -12.080 6.197 1.00 97.50 87 LEU A C 1
ATOM 713 O O . LEU A 1 87 ? -5.269 -10.924 6.063 1.00 97.50 87 LEU A O 1
ATOM 717 N N . ARG A 1 88 ? -3.946 -12.621 5.397 1.00 96.44 88 ARG A N 1
ATOM 718 C CA . ARG A 1 88 ? -3.512 -11.999 4.142 1.00 96.44 88 ARG A CA 1
ATOM 719 C C . ARG A 1 88 ? -4.569 -12.270 3.075 1.00 96.44 88 ARG A C 1
ATOM 721 O O . ARG A 1 88 ? -4.872 -13.423 2.787 1.00 96.44 88 ARG A O 1
ATOM 728 N N . VAL A 1 89 ? -5.129 -11.211 2.505 1.00 93.69 89 VAL A N 1
ATOM 729 C CA . VAL A 1 89 ? -6.270 -11.289 1.580 1.00 93.69 89 VAL A CA 1
ATOM 730 C C . VAL A 1 89 ? -5.847 -11.731 0.183 1.00 93.69 89 VAL A C 1
ATOM 732 O O . VAL A 1 89 ? -6.590 -12.423 -0.504 1.00 93.69 89 VAL A O 1
ATOM 735 N N . ASN A 1 90 ? -4.645 -11.351 -0.241 1.00 93.06 90 ASN A N 1
ATOM 736 C CA . ASN A 1 90 ? -4.134 -11.617 -1.578 1.00 93.06 90 ASN A CA 1
ATOM 737 C C . ASN A 1 90 ? -2.938 -12.585 -1.549 1.00 93.06 90 ASN A C 1
ATOM 739 O O . ASN A 1 90 ? -1.984 -12.391 -0.795 1.00 93.06 90 ASN A O 1
ATOM 743 N N . ASN A 1 91 ? -2.958 -13.599 -2.421 1.00 91.00 91 ASN A N 1
ATOM 744 C CA . ASN A 1 91 ? -1.856 -14.562 -2.574 1.00 91.00 91 ASN A CA 1
ATOM 745 C C . ASN A 1 91 ? -0.661 -13.989 -3.358 1.00 91.00 91 ASN A C 1
ATOM 747 O O . ASN A 1 91 ? 0.476 -14.414 -3.154 1.00 91.00 91 ASN A O 1
ATOM 751 N N . ILE A 1 92 ? -0.935 -13.038 -4.252 1.00 93.06 92 ILE A N 1
ATOM 752 C CA . ILE A 1 92 ? 0.029 -12.272 -5.047 1.00 93.06 92 ILE A CA 1
ATOM 753 C C . ILE A 1 92 ? -0.164 -10.803 -4.735 1.00 93.06 92 ILE A C 1
ATOM 755 O O . ILE A 1 92 ? -1.309 -10.364 -4.631 1.00 93.06 92 ILE A O 1
ATOM 759 N N . SER A 1 93 ? 0.931 -10.057 -4.579 1.00 94.56 93 SER A N 1
ATOM 760 C CA . SER A 1 93 ? 0.895 -8.606 -4.379 1.00 94.56 93 SER A CA 1
ATOM 761 C C . SER A 1 93 ? 0.044 -7.942 -5.462 1.00 94.56 93 SER A C 1
ATOM 763 O O . SER A 1 93 ? 0.232 -8.189 -6.647 1.00 94.56 93 SER A O 1
ATOM 765 N N . VAL A 1 94 ? -0.918 -7.123 -5.060 1.00 90.94 94 VAL A N 1
ATOM 766 C CA . VAL A 1 94 ? -1.880 -6.494 -5.973 1.00 90.94 94 VAL A CA 1
ATOM 767 C C . VAL A 1 94 ? -1.467 -5.068 -6.274 1.00 90.94 94 VAL A C 1
ATOM 769 O O . VAL A 1 94 ? -0.932 -4.385 -5.400 1.00 90.94 94 VAL A O 1
ATOM 772 N N . TYR A 1 95 ? -1.737 -4.605 -7.494 1.00 89.19 95 TYR A N 1
ATOM 773 C CA . TYR A 1 95 ? -1.534 -3.202 -7.825 1.00 89.19 95 TYR A CA 1
ATOM 774 C C . TYR A 1 95 ? -2.494 -2.360 -6.987 1.00 89.19 95 TYR A C 1
ATOM 776 O O . TYR A 1 95 ? -3.717 -2.463 -7.109 1.00 89.19 95 TYR A O 1
ATOM 784 N N . ALA A 1 96 ? -1.928 -1.570 -6.088 1.00 81.88 96 ALA A N 1
ATOM 785 C CA . ALA A 1 96 ? -2.667 -0.769 -5.137 1.00 81.88 96 ALA A CA 1
ATOM 786 C C . ALA A 1 96 ? -1.821 0.468 -4.836 1.00 81.88 96 ALA A C 1
ATOM 788 O O . ALA A 1 96 ? -1.148 0.517 -3.806 1.00 81.88 96 ALA A O 1
ATOM 789 N N . PRO A 1 97 ? -1.828 1.485 -5.702 1.00 73.62 97 PRO A N 1
ATOM 790 C CA . PRO A 1 97 ? -1.133 2.732 -5.425 1.00 73.62 97 PRO A CA 1
ATOM 791 C C . PRO A 1 97 ? -1.851 3.476 -4.291 1.00 73.62 97 PRO A C 1
ATOM 793 O O . PRO A 1 97 ? -3.079 3.485 -4.215 1.00 73.62 97 PRO A O 1
ATOM 796 N N . ALA A 1 98 ? -1.092 4.027 -3.343 1.00 61.44 98 ALA A N 1
ATOM 797 C CA . ALA A 1 98 ? -1.599 5.068 -2.441 1.00 61.44 98 ALA A CA 1
ATOM 798 C C . ALA A 1 98 ? -1.287 6.460 -3.016 1.00 61.44 98 ALA A C 1
ATOM 800 O O . ALA A 1 98 ? -2.155 7.324 -2.994 1.00 61.44 98 ALA A O 1
ATOM 801 N N . ASN A 1 99 ? -0.093 6.607 -3.608 1.00 58.34 99 ASN A N 1
ATOM 802 C CA . ASN A 1 99 ? 0.439 7.832 -4.202 1.00 58.34 99 ASN A CA 1
ATOM 803 C C . ASN A 1 99 ? 1.114 7.494 -5.551 1.00 58.34 99 ASN A C 1
ATOM 805 O O . ASN A 1 99 ? 2.323 7.308 -5.630 1.00 58.34 99 ASN A O 1
ATOM 809 N N . ASP A 1 100 ? 0.296 7.362 -6.594 1.00 56.59 100 ASP A N 1
ATOM 810 C CA . ASP A 1 100 ? 0.658 7.220 -8.015 1.00 56.59 100 ASP A CA 1
ATOM 811 C C . ASP A 1 100 ? 1.207 5.873 -8.516 1.00 56.59 100 ASP A C 1
ATOM 813 O O . ASP A 1 100 ? 0.822 5.490 -9.615 1.00 56.59 100 ASP A O 1
ATOM 817 N N . PHE A 1 101 ? 1.974 5.095 -7.743 1.00 62.41 101 PHE A N 1
ATOM 818 C CA . PHE A 1 101 ? 2.425 3.751 -8.164 1.00 62.41 101 PHE A CA 1
ATOM 819 C C . PHE A 1 101 ? 2.609 2.806 -6.972 1.00 62.41 101 PHE A C 1
ATOM 821 O O . PHE A 1 101 ? 2.864 3.246 -5.850 1.00 62.41 101 PHE A O 1
ATOM 828 N N . GLY A 1 102 ? 2.475 1.497 -7.201 1.00 84.38 102 GLY A N 1
ATOM 829 C CA . GLY A 1 102 ? 2.934 0.495 -6.240 1.00 84.38 102 GLY A CA 1
ATOM 830 C C . GLY A 1 102 ? 2.077 -0.757 -6.116 1.00 84.38 102 GLY A C 1
ATOM 831 O O . GLY A 1 102 ? 0.906 -0.823 -6.500 1.00 84.38 102 GLY A O 1
ATOM 832 N N . TRP A 1 103 ? 2.702 -1.755 -5.511 1.00 92.75 103 TRP A N 1
ATOM 833 C CA . TRP A 1 103 ? 2.148 -3.069 -5.240 1.00 92.75 103 TRP A CA 1
ATOM 834 C C . TRP A 1 103 ? 1.972 -3.238 -3.745 1.00 92.75 103 TRP A C 1
ATOM 836 O O . TRP A 1 103 ? 2.728 -2.671 -2.955 1.00 92.75 103 TRP A O 1
ATOM 846 N N . ALA A 1 104 ? 0.971 -4.009 -3.339 1.00 94.06 104 ALA A N 1
ATOM 847 C CA . ALA A 1 104 ? 0.706 -4.189 -1.929 1.00 94.06 104 ALA A CA 1
ATOM 848 C C . ALA A 1 104 ? 0.222 -5.581 -1.555 1.00 94.06 104 ALA A C 1
ATOM 850 O O . ALA A 1 104 ? -0.406 -6.295 -2.337 1.00 94.06 104 ALA A O 1
ATOM 851 N N . ASN A 1 105 ? 0.469 -5.913 -0.294 1.00 95.81 105 ASN A N 1
ATOM 852 C CA . ASN A 1 105 ? -0.171 -7.006 0.408 1.00 95.81 105 ASN A CA 1
ATOM 853 C C . ASN A 1 105 ? -1.136 -6.451 1.444 1.00 95.81 105 ASN A C 1
ATOM 855 O O . ASN A 1 105 ? -0.795 -5.548 2.208 1.00 95.81 105 ASN A O 1
ATOM 859 N N . VAL A 1 106 ? -2.350 -6.993 1.442 1.00 96.19 106 VAL A N 1
ATOM 860 C CA . VAL A 1 106 ? -3.430 -6.558 2.315 1.00 96.19 106 VAL A CA 1
ATOM 861 C C . VAL A 1 106 ? -3.661 -7.599 3.396 1.00 96.19 106 VAL A C 1
ATOM 863 O O . VAL A 1 106 ? -3.833 -8.783 3.108 1.00 96.19 106 VAL A O 1
ATOM 866 N N . PHE A 1 107 ? -3.682 -7.146 4.643 1.00 97.75 107 PHE A N 1
ATOM 867 C CA . PHE A 1 107 ? -3.897 -7.964 5.827 1.00 97.75 107 PHE A CA 1
ATOM 868 C C . PHE A 1 107 ? -5.092 -7.432 6.609 1.00 97.75 107 PHE A C 1
ATOM 870 O O . PHE A 1 107 ? -5.222 -6.222 6.799 1.00 97.75 107 PHE A O 1
ATOM 877 N N . VAL A 1 108 ? -5.954 -8.324 7.088 1.00 97.56 108 VAL A N 1
ATOM 878 C CA . VAL A 1 108 ? -7.188 -7.950 7.790 1.00 97.56 108 VAL A CA 1
ATOM 879 C C . VAL A 1 108 ? -7.343 -8.723 9.084 1.00 97.56 108 VAL A C 1
ATOM 881 O O . VAL A 1 108 ? -7.195 -9.945 9.117 1.00 97.56 108 VAL A O 1
ATOM 884 N N . ASN A 1 109 ? -7.641 -8.011 10.170 1.00 98.12 109 ASN A N 1
ATOM 885 C CA . ASN A 1 109 ? -7.885 -8.643 11.462 1.00 98.12 109 ASN A CA 1
ATOM 886 C C . ASN A 1 109 ? -9.240 -9.378 11.493 1.00 98.12 109 ASN A C 1
ATOM 888 O O . ASN A 1 109 ? -10.055 -9.254 10.581 1.00 98.12 109 ASN A O 1
ATOM 892 N N . LYS A 1 110 ? -9.505 -10.125 12.575 1.00 96.69 110 LYS A N 1
ATOM 893 C CA . LYS A 1 110 ? -10.707 -10.968 12.696 1.00 96.69 110 LYS A CA 1
ATOM 894 C C . LYS A 1 110 ? -12.031 -10.220 12.416 1.00 96.69 110 LYS A C 1
ATOM 896 O O . LYS A 1 110 ? -12.811 -10.720 11.611 1.00 96.69 110 LYS A O 1
ATOM 901 N N . PRO A 1 111 ? -12.299 -9.029 12.995 1.00 95.88 111 PRO A N 1
ATOM 902 C CA . PRO A 1 111 ? -13.503 -8.252 12.669 1.00 95.88 111 PRO A CA 1
ATOM 903 C C . PRO A 1 111 ? -13.601 -7.790 11.205 1.00 95.88 111 PRO A C 1
ATOM 905 O O . PRO A 1 111 ? -14.704 -7.555 10.711 1.00 95.88 111 PRO A O 1
ATOM 908 N N . ALA A 1 112 ? -12.466 -7.666 10.515 1.00 94.94 112 ALA A N 1
ATOM 909 C CA . ALA A 1 112 ? -12.381 -7.206 9.136 1.00 94.94 112 ALA A CA 1
ATOM 910 C C . ALA A 1 112 ? -12.298 -8.344 8.099 1.00 94.94 112 ALA A C 1
ATOM 912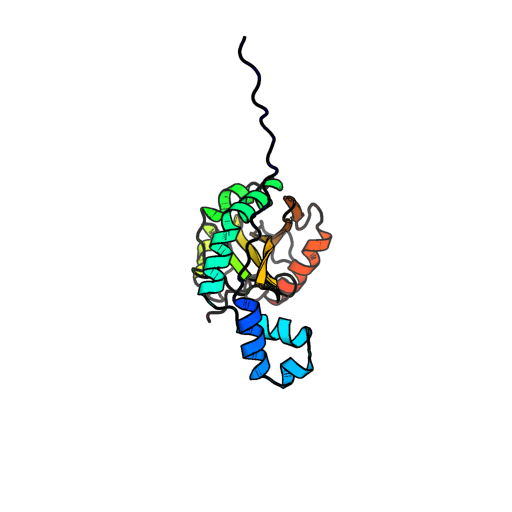 O O . ALA A 1 112 ? -12.228 -8.055 6.907 1.00 94.94 112 ALA A O 1
ATOM 913 N N . GLU A 1 113 ? -12.337 -9.620 8.503 1.00 92.25 113 GLU A N 1
ATOM 914 C CA . GLU A 1 113 ? -12.134 -10.769 7.600 1.00 92.25 113 GLU A CA 1
ATOM 915 C C . GLU A 1 113 ? -13.049 -10.766 6.373 1.00 92.25 113 GLU A C 1
ATOM 917 O O . GLU A 1 113 ? -12.598 -11.118 5.285 1.00 92.25 113 GLU A O 1
ATOM 922 N N . LYS A 1 114 ? -14.297 -10.299 6.507 1.00 89.50 114 LYS A N 1
ATOM 923 C CA . LYS A 1 114 ? -15.245 -10.196 5.384 1.00 89.50 114 LYS A CA 1
ATOM 924 C C . LYS A 1 114 ? -14.759 -9.314 4.230 1.00 89.50 114 LYS A C 1
ATOM 926 O O . LYS A 1 114 ? -15.261 -9.430 3.122 1.00 89.50 114 LYS A O 1
ATOM 931 N N . TYR A 1 115 ? -13.770 -8.447 4.459 1.00 90.94 115 TYR A N 1
ATOM 932 C CA . TYR A 1 115 ? -13.115 -7.703 3.383 1.00 90.94 115 TYR A CA 1
ATOM 933 C C . TYR A 1 115 ? -12.527 -8.650 2.320 1.00 90.94 115 TYR A C 1
ATOM 935 O O . TYR A 1 115 ? -12.530 -8.323 1.137 1.00 90.94 115 TYR A O 1
ATOM 943 N N . SER A 1 116 ? -12.095 -9.851 2.725 1.00 88.88 116 SER A N 1
ATOM 944 C CA . SER A 1 116 ? -11.574 -10.879 1.815 1.00 88.88 116 SER A CA 1
ATOM 945 C C . SER A 1 116 ? -12.615 -11.483 0.872 1.00 88.88 116 SER A C 1
ATOM 947 O O . SER A 1 116 ? -12.242 -12.024 -0.165 1.00 88.88 116 SER A O 1
ATOM 949 N N . GLU A 1 117 ? -13.909 -11.350 1.176 1.00 85.25 117 GLU A N 1
ATOM 950 C CA . GLU A 1 117 ? -14.985 -11.793 0.283 1.00 85.25 117 GLU A CA 1
ATOM 951 C C . GLU A 1 117 ? -15.081 -10.909 -0.964 1.00 85.25 117 GLU A C 1
ATOM 953 O O . GLU A 1 117 ? -15.644 -11.325 -1.974 1.00 85.25 117 GLU A O 1
ATOM 958 N N . ASN A 1 118 ? -14.515 -9.697 -0.908 1.00 78.44 118 ASN A N 1
ATOM 959 C CA . ASN A 1 118 ? -14.474 -8.762 -2.024 1.00 78.44 118 ASN A CA 1
ATOM 960 C C . ASN A 1 118 ? -15.866 -8.383 -2.572 1.00 78.44 118 ASN A C 1
ATOM 962 O O . ASN A 1 118 ? -16.025 -8.062 -3.750 1.00 78.44 118 ASN A O 1
ATOM 966 N N . VAL A 1 119 ? -16.888 -8.434 -1.715 1.00 74.50 119 VAL A N 1
ATOM 967 C CA . VAL A 1 119 ? -18.273 -8.081 -2.045 1.00 74.50 119 VAL A CA 1
ATOM 968 C C . VAL A 1 119 ? -18.573 -6.669 -1.543 1.00 74.50 119 VAL A C 1
ATOM 970 O O . VAL A 1 119 ? -18.233 -6.319 -0.415 1.00 74.50 119 VAL A O 1
ATOM 973 N N . PHE A 1 120 ? -19.264 -5.874 -2.367 1.00 67.75 120 PHE A N 1
ATOM 974 C CA . PHE A 1 120 ? -19.679 -4.481 -2.123 1.00 67.75 120 PHE A CA 1
ATOM 975 C C . PHE A 1 120 ? -20.728 -4.303 -1.009 1.00 67.75 120 PHE A C 1
ATOM 977 O O . PHE A 1 120 ? -21.680 -3.539 -1.151 1.00 67.75 120 PHE A O 1
ATOM 984 N N . ASN A 1 121 ? -20.611 -5.026 0.100 1.00 62.22 121 ASN A N 1
ATOM 985 C CA . ASN A 1 121 ? -21.606 -4.984 1.155 1.00 62.22 121 ASN A CA 1
ATOM 986 C C . ASN A 1 121 ? -20.950 -5.067 2.526 1.00 62.22 121 ASN A C 1
ATOM 988 O O . ASN A 1 121 ? -20.712 -6.154 3.051 1.00 62.22 121 ASN A O 1
ATOM 992 N N . SER A 1 122 ? -20.644 -3.925 3.139 1.00 59.91 122 SER A N 1
ATOM 993 C CA . SER A 1 122 ? -20.015 -3.984 4.454 1.00 59.91 122 SER A CA 1
ATOM 994 C C . SER A 1 122 ? -19.994 -2.659 5.190 1.00 59.91 122 SER A C 1
ATOM 996 O O . SER A 1 122 ? -19.063 -1.889 5.033 1.00 59.91 122 SER A O 1
ATOM 998 N N . GLN A 1 123 ? -20.921 -2.468 6.123 1.00 81.88 123 GLN A N 1
ATOM 999 C CA . GLN A 1 123 ? -20.594 -1.686 7.316 1.00 81.88 123 GLN A CA 1
ATOM 1000 C C . GLN A 1 123 ? -19.613 -2.501 8.160 1.00 81.88 123 GLN A C 1
ATOM 1002 O O . GLN A 1 123 ? -19.942 -3.620 8.561 1.00 81.88 123 GLN A O 1
ATOM 1007 N N . PHE A 1 124 ? -18.406 -2.010 8.402 1.00 91.38 124 PHE A N 1
ATOM 1008 C CA . PHE A 1 124 ? -17.466 -2.661 9.311 1.00 91.38 124 PHE A CA 1
ATOM 1009 C C . PHE A 1 124 ? -17.753 -2.272 10.761 1.00 91.38 124 PHE A C 1
ATOM 1011 O O . PHE A 1 124 ? -18.151 -1.146 11.058 1.00 91.38 124 PHE A O 1
ATOM 1018 N N . ALA A 1 125 ? -17.573 -3.226 11.675 1.00 94.06 125 ALA A N 1
ATOM 1019 C CA . ALA A 1 125 ? -17.706 -2.966 13.102 1.00 94.06 125 ALA A CA 1
ATOM 1020 C C . ALA A 1 125 ? -16.485 -2.195 13.617 1.00 94.06 125 ALA A C 1
ATOM 1022 O O . ALA A 1 125 ? -15.376 -2.376 13.103 1.00 94.06 125 ALA A O 1
ATOM 1023 N N . ALA A 1 126 ? -16.670 -1.385 14.659 1.00 97.19 126 ALA A N 1
ATOM 1024 C CA . ALA A 1 126 ? -15.554 -0.751 15.351 1.00 97.19 126 ALA A CA 1
ATOM 1025 C C . ALA A 1 126 ? -14.515 -1.804 15.797 1.00 97.19 126 ALA A C 1
ATOM 1027 O O . ALA A 1 126 ? -14.875 -2.894 16.247 1.00 97.19 126 ALA A O 1
ATOM 1028 N N . GLY A 1 127 ? -13.230 -1.488 15.640 1.00 97.69 127 GLY A N 1
ATOM 1029 C CA . GLY A 1 127 ? -12.105 -2.408 15.831 1.00 97.69 127 GLY A CA 1
ATOM 1030 C C . GLY A 1 127 ? -11.728 -3.227 14.590 1.00 97.69 127 GLY A C 1
ATOM 1031 O O . GLY A 1 127 ? -10.786 -4.017 14.652 1.00 97.69 127 GLY A O 1
ATOM 1032 N N . SER A 1 128 ? -12.422 -3.062 13.460 1.00 97.75 128 SER A N 1
ATOM 1033 C CA . SER A 1 128 ? -11.975 -3.609 12.169 1.00 97.75 128 SER A CA 1
ATOM 1034 C C . SER A 1 128 ? -10.708 -2.900 11.710 1.00 97.75 128 SER A C 1
ATOM 1036 O O . SER A 1 128 ? -10.671 -1.673 11.707 1.00 97.75 128 SER A O 1
ATOM 1038 N N . VAL A 1 129 ? -9.685 -3.658 11.313 1.00 98.38 129 VAL A N 1
ATOM 1039 C CA . VAL A 1 129 ? -8.406 -3.117 10.838 1.00 98.38 129 VAL A CA 1
ATOM 1040 C C . VAL A 1 129 ? -8.027 -3.761 9.514 1.00 98.38 129 VAL A C 1
ATOM 1042 O O . VAL A 1 129 ? -8.000 -4.988 9.399 1.00 98.38 129 VAL A O 1
ATOM 1045 N N . ILE A 1 130 ? -7.691 -2.912 8.546 1.00 97.19 130 ILE A N 1
ATOM 1046 C CA . ILE A 1 130 ? -7.189 -3.294 7.226 1.00 97.19 130 ILE A CA 1
ATOM 1047 C C . ILE A 1 130 ? -5.827 -2.633 7.053 1.00 97.19 130 ILE A C 1
ATOM 1049 O O . ILE A 1 130 ? -5.703 -1.418 7.192 1.00 97.19 130 ILE A O 1
ATOM 1053 N N . VAL A 1 131 ? -4.809 -3.438 6.777 1.00 97.88 131 VAL A N 1
ATOM 1054 C CA . VAL A 1 131 ? -3.415 -3.017 6.634 1.00 97.88 131 VAL A CA 1
ATOM 1055 C C . VAL A 1 131 ? -2.971 -3.290 5.212 1.00 97.88 131 VAL A C 1
ATOM 1057 O O . VAL A 1 131 ? -3.244 -4.355 4.672 1.00 97.88 131 VAL A O 1
ATOM 1060 N N . LYS A 1 132 ? -2.257 -2.342 4.630 1.00 95.94 132 LYS A N 1
ATOM 1061 C CA . LYS A 1 132 ? -1.678 -2.391 3.301 1.00 95.94 132 LYS A CA 1
ATOM 1062 C C . LYS A 1 132 ? -0.183 -2.139 3.423 1.00 95.94 132 LYS A C 1
ATOM 1064 O O . LYS A 1 132 ? 0.268 -1.017 3.638 1.00 95.94 132 LYS A O 1
ATOM 1069 N N . GLU A 1 133 ? 0.570 -3.212 3.282 1.00 95.38 133 GLU A N 1
ATOM 1070 C CA . GLU A 1 133 ? 2.022 -3.196 3.180 1.00 95.38 133 GLU A CA 1
ATOM 1071 C C . GLU A 1 133 ? 2.408 -2.984 1.716 1.00 95.38 133 GLU A C 1
ATOM 1073 O O . GLU A 1 133 ? 1.956 -3.762 0.875 1.00 95.38 133 GLU A O 1
ATOM 1078 N N . SER A 1 134 ? 3.194 -1.950 1.397 1.00 94.75 134 SER A N 1
ATOM 1079 C CA . SER A 1 134 ? 3.424 -1.532 0.007 1.00 94.75 134 SER A CA 1
ATOM 1080 C C . SER A 1 134 ? 4.893 -1.486 -0.403 1.00 94.75 134 SER A C 1
ATOM 1082 O O . SER A 1 134 ? 5.770 -1.238 0.417 1.00 94.75 134 SER A O 1
ATOM 1084 N N . PHE A 1 135 ? 5.158 -1.719 -1.685 1.00 94.50 135 PHE A N 1
ATOM 1085 C CA . PHE A 1 135 ? 6.481 -1.633 -2.303 1.00 94.50 135 PHE A CA 1
ATOM 1086 C C . PHE A 1 135 ? 6.367 -1.235 -3.777 1.00 94.50 135 PHE A C 1
ATOM 1088 O O . PHE A 1 135 ? 5.289 -1.304 -4.375 1.00 94.50 135 PHE A O 1
ATOM 1095 N N . ILE A 1 136 ? 7.472 -0.778 -4.359 1.00 92.25 136 ILE A N 1
ATOM 1096 C CA . ILE A 1 136 ? 7.501 -0.170 -5.693 1.00 92.25 136 ILE A CA 1
ATOM 1097 C C . ILE A 1 136 ? 8.667 -0.757 -6.495 1.00 92.25 136 ILE A C 1
ATOM 1099 O O . ILE A 1 136 ? 9.736 -0.999 -5.937 1.00 92.25 136 ILE A O 1
ATOM 1103 N N . PHE A 1 137 ? 8.444 -0.968 -7.793 1.00 92.81 137 PHE A N 1
ATOM 1104 C CA . PHE A 1 137 ? 9.508 -1.170 -8.777 1.00 92.81 137 PHE A CA 1
ATOM 1105 C C . PHE A 1 137 ? 9.809 0.154 -9.468 1.00 92.81 137 PHE A C 1
ATOM 1107 O O . PHE A 1 137 ? 8.890 0.936 -9.718 1.00 92.81 137 PHE A O 1
ATOM 1114 N N . ASP A 1 138 ? 11.061 0.374 -9.843 1.00 92.31 138 ASP A N 1
ATOM 1115 C CA . ASP A 1 138 ? 11.410 1.410 -10.806 1.00 92.31 138 ASP A CA 1
ATOM 1116 C C . ASP A 1 138 ? 11.667 0.829 -12.209 1.00 92.31 138 ASP A C 1
ATOM 1118 O O . ASP A 1 138 ? 11.670 -0.384 -12.437 1.00 92.31 138 ASP A O 1
ATOM 1122 N N . VAL A 1 139 ? 11.897 1.716 -13.177 1.00 93.56 139 VAL A N 1
ATOM 1123 C CA . VAL A 1 139 ? 12.184 1.335 -14.571 1.00 93.56 139 VAL A CA 1
ATOM 1124 C C . VAL A 1 139 ? 13.54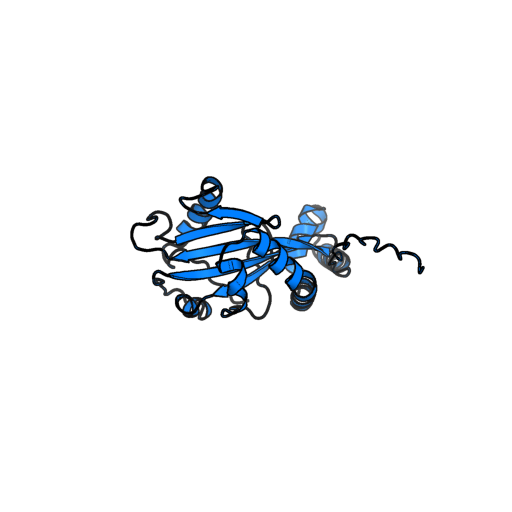8 0.657 -14.766 1.00 93.56 139 VAL A C 1
ATOM 1126 O O . VAL A 1 139 ? 13.808 0.122 -15.841 1.00 93.56 139 VAL A O 1
ATOM 1129 N N . ASN A 1 140 ? 14.423 0.680 -13.757 1.00 93.81 140 ASN A N 1
ATOM 1130 C CA . ASN A 1 140 ? 15.708 -0.019 -13.743 1.00 93.81 140 ASN A CA 1
ATOM 1131 C C . ASN A 1 140 ? 15.612 -1.391 -13.052 1.00 93.81 140 ASN A C 1
ATOM 1133 O O . ASN A 1 140 ? 16.609 -2.115 -12.997 1.00 93.81 140 ASN A O 1
ATOM 1137 N N . GLY A 1 141 ? 14.430 -1.746 -12.540 1.00 93.44 141 GLY A N 1
ATOM 1138 C CA . GLY A 1 141 ? 14.170 -2.970 -11.796 1.00 93.44 141 GLY A CA 1
ATOM 1139 C C . GLY A 1 141 ? 14.552 -2.908 -10.318 1.00 93.44 141 GLY A C 1
ATOM 1140 O O . GLY A 1 141 ? 14.526 -3.947 -9.659 1.00 93.44 141 GLY A O 1
ATOM 1141 N N . ASP A 1 142 ? 14.914 -1.736 -9.796 1.00 93.75 142 ASP A N 1
ATOM 1142 C CA . ASP A 1 142 ? 15.169 -1.536 -8.371 1.00 93.75 142 ASP A CA 1
ATOM 1143 C C . ASP A 1 142 ? 13.861 -1.653 -7.585 1.00 93.75 142 ASP A C 1
ATOM 1145 O O . ASP A 1 142 ? 12.811 -1.160 -8.009 1.00 93.75 142 ASP A O 1
ATOM 1149 N N . ILE A 1 143 ? 13.922 -2.332 -6.438 1.00 94.12 143 ILE A N 1
ATOM 1150 C CA . ILE A 1 143 ? 12.765 -2.573 -5.579 1.00 94.12 143 ILE A CA 1
ATOM 1151 C C . ILE A 1 143 ? 12.926 -1.742 -4.311 1.00 94.12 143 ILE A C 1
ATOM 1153 O O . ILE A 1 143 ? 13.890 -1.896 -3.566 1.00 94.12 143 ILE A O 1
ATOM 1157 N N . SER A 1 144 ? 11.956 -0.870 -4.050 1.00 92.31 144 SER A N 1
ATOM 1158 C CA . SER A 1 144 ? 11.945 -0.001 -2.872 1.00 92.31 144 SER A CA 1
ATOM 1159 C C . SER A 1 144 ? 10.798 -0.340 -1.928 1.00 92.31 144 SER A C 1
ATOM 1161 O O . SER A 1 144 ? 9.663 -0.573 -2.356 1.00 92.31 144 SER A O 1
ATOM 1163 N N . ILE A 1 145 ? 11.090 -0.314 -0.626 1.00 94.25 145 ILE A N 1
ATOM 1164 C CA . ILE A 1 145 ? 10.080 -0.407 0.431 1.00 94.25 145 ILE A CA 1
ATOM 1165 C C . ILE A 1 145 ? 9.211 0.854 0.378 1.00 94.25 145 ILE A C 1
ATOM 1167 O O . ILE A 1 145 ? 9.720 1.972 0.433 1.00 94.25 145 ILE A O 1
ATOM 1171 N N . GLY A 1 146 ? 7.896 0.672 0.275 1.00 93.19 146 GLY A N 1
ATOM 1172 C CA . GLY A 1 146 ? 6.918 1.749 0.392 1.00 93.19 146 GLY A CA 1
ATOM 1173 C C . GLY A 1 146 ? 6.405 1.900 1.829 1.00 93.19 146 GLY A C 1
ATOM 1174 O O . GLY A 1 146 ? 6.735 1.089 2.701 1.00 93.19 146 GLY A O 1
ATOM 1175 N N . PRO A 1 147 ? 5.572 2.912 2.112 1.00 94.06 147 PRO A N 1
ATOM 1176 C CA . PRO A 1 147 ? 4.957 3.067 3.427 1.00 94.06 147 PRO A CA 1
ATOM 1177 C C . PRO A 1 147 ? 4.005 1.910 3.772 1.00 94.06 147 PRO A C 1
ATOM 1179 O O . PRO A 1 147 ? 3.447 1.237 2.895 1.00 94.06 147 PRO A O 1
ATOM 1182 N N . LEU A 1 148 ? 3.779 1.700 5.067 1.00 96.25 148 LEU A N 1
ATOM 1183 C CA . LEU A 1 148 ? 2.683 0.873 5.566 1.00 96.25 148 LEU A CA 1
ATOM 1184 C C . LEU A 1 148 ? 1.473 1.771 5.797 1.00 96.25 148 LEU A C 1
ATOM 1186 O O . LEU A 1 148 ? 1.522 2.688 6.612 1.00 96.25 148 LEU A O 1
ATOM 1190 N N . PHE A 1 149 ? 0.364 1.461 5.143 1.00 96.00 149 PHE A N 1
ATOM 1191 C CA . PHE A 1 149 ? -0.903 2.141 5.375 1.00 96.00 149 PHE A CA 1
ATOM 1192 C C . PHE A 1 149 ? -1.816 1.230 6.171 1.00 96.00 149 PHE A C 1
ATOM 1194 O O . PHE A 1 149 ? -1.868 0.027 5.921 1.00 96.00 149 PHE A O 1
ATOM 1201 N N . TYR A 1 150 ? -2.589 1.771 7.097 1.00 97.06 150 TYR A N 1
ATOM 1202 C CA . TYR A 1 150 ? -3.708 1.026 7.646 1.00 97.06 150 TYR A CA 1
ATOM 1203 C C . TYR A 1 150 ? -4.870 1.930 8.006 1.00 97.06 150 TYR A C 1
ATOM 1205 O O . TYR A 1 150 ? -4.717 3.127 8.240 1.00 97.06 150 TYR A O 1
ATOM 1213 N N . MET A 1 151 ? -6.049 1.324 8.050 1.00 97.31 151 MET A N 1
ATOM 1214 C CA . MET A 1 151 ? -7.257 1.970 8.521 1.00 97.31 151 MET A 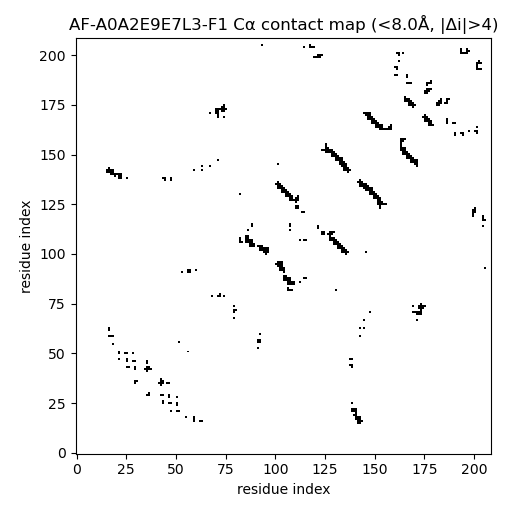CA 1
ATOM 1215 C C . MET A 1 151 ? -7.911 1.144 9.618 1.00 97.31 151 MET A C 1
ATOM 1217 O O . MET A 1 151 ? -7.984 -0.083 9.530 1.00 97.31 151 MET A O 1
ATOM 1221 N N . GLU A 1 152 ? -8.368 1.831 10.658 1.00 98.06 152 GLU A N 1
ATOM 1222 C CA . GLU A 1 152 ? -9.074 1.254 11.798 1.00 98.06 152 GLU A CA 1
ATOM 1223 C C . GLU A 1 152 ? -10.467 1.872 11.894 1.00 98.06 152 GLU A C 1
ATOM 1225 O O . GLU A 1 152 ? -10.611 3.096 11.929 1.00 98.06 152 GLU A O 1
ATOM 1230 N N . LYS A 1 153 ? -11.503 1.032 11.927 1.00 97.88 153 LYS A N 1
ATOM 1231 C CA . LYS A 1 153 ? -12.874 1.485 12.142 1.00 97.88 153 LYS A CA 1
ATOM 1232 C C . LYS A 1 153 ? -13.012 1.875 13.606 1.00 97.88 153 LYS A C 1
ATOM 1234 O O . LYS A 1 153 ? -12.938 1.018 14.486 1.00 97.88 153 LYS A O 1
ATOM 1239 N N . MET A 1 154 ? -13.210 3.153 13.873 1.00 98.00 154 MET A N 1
ATOM 1240 C CA . MET A 1 154 ? -13.353 3.684 15.220 1.00 98.00 154 MET A CA 1
ATOM 1241 C C . MET A 1 154 ? -14.811 3.610 15.687 1.00 98.00 154 MET A C 1
ATOM 1243 O O . MET A 1 154 ? -15.705 3.159 14.968 1.00 98.00 154 MET A O 1
ATOM 1247 N N . GLN A 1 155 ? -15.049 4.028 16.931 1.00 97.44 155 GLN A N 1
ATOM 1248 C CA . GLN A 1 155 ? -16.407 4.228 17.427 1.00 97.44 155 GLN A CA 1
ATOM 1249 C C . GLN A 1 155 ? -17.109 5.333 16.635 1.00 97.44 155 GLN A C 1
ATOM 1251 O O . GLN A 1 155 ? -16.463 6.222 16.078 1.00 97.44 155 GLN A O 1
ATOM 1256 N N . LYS A 1 156 ? -18.443 5.271 16.623 1.00 95.94 156 LYS A N 1
ATOM 1257 C CA . LYS A 1 156 ? -19.280 6.284 15.982 1.00 95.94 156 LYS A CA 1
ATOM 1258 C C . LYS A 1 156 ? -18.891 7.684 16.472 1.00 95.94 156 LYS A C 1
ATOM 1260 O O . LYS A 1 156 ? -18.619 7.851 17.657 1.00 95.94 156 LYS A O 1
ATOM 1265 N N . GLU A 1 157 ? -18.930 8.663 15.570 1.00 95.69 157 GLU A N 1
ATOM 1266 C CA . GLU A 1 157 ? -18.624 10.083 15.833 1.00 95.69 157 GLU A CA 1
ATOM 1267 C C . GLU A 1 157 ? -17.129 10.399 15.987 1.00 95.69 157 GLU A C 1
ATOM 1269 O O . GLU A 1 157 ? -16.774 11.554 16.218 1.00 95.69 157 GLU A O 1
ATOM 1274 N N . PHE A 1 158 ? -16.238 9.421 15.795 1.00 97.06 158 PHE A N 1
ATOM 1275 C CA . PHE A 1 158 ? -14.796 9.664 15.757 1.00 97.06 158 PHE A CA 1
ATOM 1276 C C . PHE A 1 158 ? -14.405 10.641 14.642 1.00 97.06 158 PHE A C 1
ATOM 1278 O O . PHE A 1 158 ? -13.646 11.584 14.874 1.00 97.06 158 PHE A O 1
ATOM 1285 N N . ASN A 1 159 ? -14.892 10.401 13.422 1.00 95.00 159 ASN A N 1
ATOM 1286 C CA . ASN A 1 159 ? -14.672 11.278 12.279 1.00 95.00 159 ASN A CA 1
ATOM 1287 C C . ASN A 1 159 ? -15.733 11.009 11.194 1.00 95.00 159 ASN A C 1
ATOM 1289 O O . ASN A 1 159 ? -15.536 10.164 10.315 1.00 95.00 159 ASN A O 1
ATOM 1293 N N . PRO A 1 160 ? -16.845 11.763 11.189 1.00 92.69 160 PRO A N 1
ATOM 1294 C CA . PRO A 1 160 ? -17.917 11.574 10.213 1.00 92.69 160 PRO A CA 1
ATOM 1295 C C . PRO A 1 160 ? -17.476 11.751 8.753 1.00 92.69 160 PRO A C 1
ATOM 1297 O O . PRO A 1 160 ? -18.064 11.152 7.852 1.00 92.69 160 PRO A O 1
ATOM 1300 N N . ASN A 1 161 ? -16.426 12.541 8.497 1.00 92.50 161 ASN A N 1
ATOM 1301 C CA . ASN A 1 161 ? -15.939 12.771 7.137 1.00 92.50 161 ASN A CA 1
ATOM 1302 C C . ASN A 1 161 ? -15.296 11.517 6.542 1.00 92.50 161 ASN A C 1
ATOM 1304 O O . ASN A 1 161 ? -15.381 11.328 5.334 1.00 92.50 161 ASN A O 1
ATOM 1308 N N . SER A 1 162 ? -14.740 10.637 7.375 1.00 94.06 162 SER A N 1
ATOM 1309 C CA . SER A 1 162 ? -14.152 9.360 6.971 1.00 94.06 162 SER A CA 1
ATOM 1310 C C . SER A 1 162 ? -15.034 8.150 7.275 1.00 94.06 162 SER A C 1
ATOM 1312 O O . SER A 1 162 ? -14.552 7.022 7.216 1.00 94.06 162 SER A O 1
ATOM 1314 N N . GLY A 1 163 ? -16.302 8.351 7.651 1.00 94.62 163 GLY A N 1
ATOM 1315 C CA . GLY A 1 163 ? -17.157 7.253 8.106 1.00 94.62 163 GLY A CA 1
ATOM 1316 C C . GLY A 1 163 ? -16.598 6.569 9.349 1.00 94.62 163 GLY A C 1
ATOM 1317 O O . GLY A 1 163 ? -16.699 5.353 9.474 1.00 94.62 163 GLY A O 1
ATOM 1318 N N . ASP A 1 164 ? -15.959 7.338 10.228 1.00 97.06 164 ASP A N 1
ATOM 1319 C CA . ASP A 1 164 ? -15.290 6.882 11.445 1.00 97.06 164 ASP A CA 1
ATOM 1320 C C . ASP A 1 164 ? -14.086 5.957 11.205 1.00 97.06 164 ASP A C 1
ATOM 1322 O O . ASP A 1 164 ? -13.629 5.278 12.120 1.00 97.06 164 ASP A O 1
ATOM 1326 N N . TRP A 1 165 ? -13.514 5.947 10.001 1.00 97.50 165 TRP A N 1
ATOM 1327 C CA . TRP A 1 165 ? -12.214 5.322 9.766 1.00 97.50 165 TRP A CA 1
ATOM 1328 C C . TRP A 1 165 ? -11.076 6.261 10.180 1.00 97.50 165 TRP A C 1
ATOM 1330 O O . TRP A 1 165 ? -10.989 7.400 9.714 1.00 97.50 165 TRP A O 1
ATOM 1340 N N . LYS A 1 166 ? -10.182 5.777 11.043 1.00 97.88 166 LYS A N 1
ATOM 1341 C CA . LYS A 1 166 ? -8.879 6.396 11.304 1.00 97.88 166 LYS A CA 1
ATOM 1342 C C . LYS A 1 166 ? -7.891 5.877 10.269 1.00 97.88 166 LYS A C 1
ATOM 1344 O O . LYS A 1 166 ? -7.700 4.667 10.192 1.00 97.88 166 LYS A O 1
ATOM 1349 N N . PHE A 1 167 ? -7.259 6.771 9.519 1.00 97.38 167 PHE A N 1
ATOM 1350 C CA . PHE A 1 167 ? -6.169 6.436 8.605 1.00 97.38 167 PHE A CA 1
ATOM 1351 C C . PHE A 1 167 ? -4.833 6.637 9.299 1.00 97.38 167 PHE A C 1
ATOM 1353 O O . PHE A 1 167 ? -4.678 7.600 10.052 1.00 97.38 167 PHE A O 1
ATOM 1360 N N . VAL A 1 168 ? -3.888 5.743 9.025 1.00 97.44 168 VAL A N 1
ATOM 1361 C CA . VAL A 1 168 ? -2.509 5.835 9.495 1.00 97.44 168 VAL A CA 1
ATOM 1362 C C . VAL A 1 168 ? -1.559 5.485 8.357 1.00 97.44 168 VAL A C 1
ATOM 1364 O O . VAL A 1 168 ? -1.753 4.481 7.668 1.00 97.44 168 VAL A O 1
ATOM 1367 N N . GLU A 1 169 ? -0.522 6.296 8.190 1.00 95.81 169 GLU A N 1
ATOM 1368 C CA . GLU A 1 169 ? 0.601 6.052 7.287 1.00 95.81 169 GLU A CA 1
ATOM 1369 C C . GLU A 1 169 ? 1.879 5.959 8.116 1.00 95.81 169 GLU A C 1
ATOM 1371 O O . GLU A 1 169 ? 2.153 6.834 8.934 1.00 95.81 169 GLU A O 1
ATOM 1376 N N . VAL A 1 170 ? 2.648 4.888 7.930 1.00 96.38 170 VAL A N 1
ATOM 1377 C CA . VAL A 1 170 ? 3.937 4.667 8.586 1.00 96.38 170 VAL A CA 1
ATOM 1378 C C . VAL A 1 170 ? 5.024 4.649 7.520 1.00 96.38 170 VAL A C 1
ATOM 1380 O O . VAL A 1 170 ? 5.051 3.768 6.657 1.00 96.38 170 VAL A O 1
ATOM 1383 N N . ASN A 1 171 ? 5.934 5.609 7.609 1.00 94.44 171 ASN A N 1
ATOM 1384 C CA . ASN A 1 171 ? 7.093 5.720 6.740 1.00 94.44 171 ASN A CA 1
ATOM 1385 C C . ASN A 1 171 ? 8.142 4.650 7.072 1.00 94.44 171 ASN A C 1
ATOM 1387 O O . ASN A 1 171 ? 8.154 4.056 8.152 1.00 94.44 171 ASN A O 1
ATOM 1391 N N . VAL A 1 172 ? 9.069 4.433 6.139 1.00 92.94 172 VAL A N 1
ATOM 1392 C CA . VAL A 1 172 ? 10.150 3.436 6.263 1.00 92.94 172 VAL A CA 1
ATOM 1393 C C . VAL A 1 172 ? 11.091 3.742 7.438 1.00 92.94 172 VAL A C 1
ATOM 1395 O O . VAL A 1 172 ? 11.629 2.832 8.064 1.00 92.94 172 VAL A O 1
ATOM 1398 N N . ASP A 1 173 ? 11.247 5.017 7.800 1.00 93.88 173 ASP A N 1
ATOM 1399 C CA . ASP A 1 173 ? 12.032 5.443 8.965 1.00 93.88 173 ASP A CA 1
ATOM 1400 C C . ASP A 1 173 ? 11.304 5.241 10.313 1.00 93.88 173 ASP A C 1
ATOM 1402 O O . ASP A 1 173 ? 11.888 5.443 11.379 1.00 93.88 173 ASP A O 1
ATOM 1406 N N . GLY A 1 174 ? 10.038 4.814 10.283 1.00 94.25 174 GLY A N 1
ATOM 1407 C CA . GLY A 1 174 ? 9.186 4.621 11.452 1.00 94.25 174 GLY A CA 1
ATOM 1408 C C . GLY A 1 174 ? 8.411 5.864 11.891 1.00 94.25 174 GLY A C 1
ATOM 1409 O O . GLY A 1 174 ? 7.579 5.755 12.794 1.00 94.25 174 GLY A O 1
ATOM 1410 N N . SER A 1 175 ? 8.622 7.031 11.277 1.00 96.31 175 SER A N 1
ATOM 1411 C CA . SER A 1 175 ? 7.712 8.164 11.467 1.00 96.31 175 SER A CA 1
ATOM 1412 C C . SER A 1 175 ? 6.314 7.805 10.956 1.00 96.31 175 SER A C 1
ATOM 1414 O O . SER A 1 175 ? 6.162 6.968 10.065 1.00 96.31 175 SER A O 1
ATOM 1416 N N . TYR A 1 176 ? 5.272 8.388 11.545 1.00 96.94 176 TYR A N 1
ATOM 1417 C CA . TYR A 1 176 ? 3.904 8.107 11.125 1.00 96.94 176 TYR A CA 1
ATOM 1418 C C . TYR A 1 176 ? 2.993 9.315 11.291 1.00 96.94 176 TYR A C 1
ATOM 1420 O O . TYR A 1 176 ? 3.260 10.214 12.094 1.00 96.94 176 TYR A O 1
ATOM 1428 N N . SER A 1 177 ? 1.893 9.290 10.552 1.00 96.19 177 SER A N 1
ATOM 1429 C CA . SER A 1 177 ? 0.778 10.210 10.700 1.00 96.19 177 SER A CA 1
ATOM 1430 C C . SER A 1 177 ? -0.523 9.459 10.938 1.00 96.19 177 SER A C 1
ATOM 1432 O O . SER A 1 177 ? -0.690 8.335 10.469 1.00 96.19 177 SER A O 1
ATOM 1434 N N . GLU A 1 178 ? -1.458 10.066 11.669 1.00 96.56 178 GLU A N 1
ATOM 1435 C CA . GLU A 1 178 ? -2.781 9.492 11.898 1.00 96.56 178 GLU A CA 1
ATOM 1436 C C . GLU A 1 178 ? -3.903 10.536 11.952 1.00 96.56 178 GLU A C 1
ATOM 1438 O O . GLU A 1 178 ? -3.722 11.687 12.358 1.00 96.56 178 GLU A O 1
ATOM 1443 N N . THR A 1 179 ? -5.107 10.116 11.565 1.00 96.44 179 THR A N 1
ATOM 1444 C CA . THR A 1 179 ? -6.311 10.950 11.643 1.00 96.44 179 THR A CA 1
ATOM 1445 C C . THR A 1 179 ? -6.578 11.402 13.079 1.00 96.44 179 THR A C 1
ATOM 1447 O O . THR A 1 179 ? -6.620 10.581 13.993 1.00 96.44 179 THR A O 1
ATOM 1450 N N . ASN A 1 180 ? -6.827 12.704 13.263 1.00 92.94 180 ASN A N 1
ATOM 1451 C CA . ASN A 1 180 ? -7.039 13.356 14.565 1.00 92.94 180 ASN A CA 1
ATOM 1452 C C . ASN A 1 180 ? -5.863 13.216 15.555 1.00 92.94 180 ASN A C 1
ATOM 1454 O O . ASN A 1 180 ? -6.045 13.435 16.753 1.00 92.94 180 ASN A O 1
ATOM 1458 N N . GLY A 1 181 ? -4.667 12.873 15.071 1.00 92.00 181 GLY A N 1
ATOM 1459 C CA . GLY A 1 181 ? -3.463 12.750 15.884 1.00 92.00 181 GLY A CA 1
ATOM 1460 C C . GLY A 1 181 ? -2.253 13.419 15.239 1.00 92.00 181 GLY A C 1
ATOM 1461 O O . GLY A 1 181 ? -2.351 14.478 14.613 1.00 92.00 181 GLY A O 1
ATOM 1462 N N . MET A 1 182 ? -1.084 12.814 15.437 1.00 86.31 182 MET A N 1
ATOM 1463 C CA . MET A 1 182 ? 0.185 13.322 14.913 1.00 86.31 182 MET A CA 1
ATOM 1464 C C . MET A 1 182 ? 0.169 13.356 13.379 1.00 86.31 182 MET A C 1
ATOM 1466 O O . MET A 1 182 ? -0.285 12.406 12.754 1.00 86.31 182 MET A O 1
ATOM 1470 N N . GLY A 1 183 ? 0.648 14.444 12.765 1.00 86.62 183 GLY A N 1
ATOM 1471 C CA . GLY A 1 183 ? 0.771 14.559 11.303 1.00 86.62 183 GLY A CA 1
ATOM 1472 C C . GLY A 1 183 ? -0.551 14.478 10.526 1.00 86.62 183 GLY A C 1
ATOM 1473 O O . GLY A 1 183 ? -0.551 14.152 9.336 1.00 86.62 183 GLY A O 1
ATOM 1474 N N . SER A 1 184 ? -1.688 14.709 11.196 1.00 88.62 184 SER A N 1
ATOM 1475 C CA . SER A 1 184 ? -3.036 14.478 10.658 1.00 88.62 184 SER A CA 1
ATOM 1476 C C . SER A 1 184 ? -3.339 15.193 9.335 1.00 88.62 184 SER A C 1
ATOM 1478 O O . SER A 1 184 ? -4.166 14.704 8.563 1.00 88.62 184 SER A O 1
ATOM 1480 N N . GLU A 1 185 ? -2.646 16.290 9.027 1.00 88.00 185 GLU A N 1
ATOM 1481 C CA . GLU A 1 185 ? -2.734 17.018 7.761 1.00 88.00 185 GLU A CA 1
ATOM 1482 C C . GLU A 1 185 ? -2.450 16.133 6.541 1.00 88.00 185 GLU A C 1
ATOM 1484 O O . GLU A 1 185 ? -3.092 16.289 5.506 1.00 88.00 185 GLU A O 1
ATOM 1489 N N . THR A 1 186 ? -1.559 15.148 6.674 1.00 83.88 186 THR A N 1
ATOM 1490 C CA . THR A 1 186 ? -1.244 14.197 5.595 1.00 83.88 186 THR A CA 1
ATOM 1491 C C . THR A 1 186 ? -2.385 13.204 5.353 1.00 83.88 186 THR A C 1
ATOM 1493 O O . THR A 1 186 ? -2.654 12.821 4.215 1.00 83.88 186 THR A O 1
ATOM 1496 N N . THR A 1 187 ? -3.146 12.862 6.400 1.00 89.06 187 THR A N 1
ATOM 1497 C CA . THR A 1 187 ? -4.266 11.910 6.308 1.00 89.06 187 THR A CA 1
ATOM 1498 C C . THR A 1 187 ? -5.514 12.493 5.642 1.00 89.06 187 THR A C 1
ATOM 1500 O O . THR A 1 187 ? -6.421 11.746 5.273 1.00 89.06 187 THR A O 1
ATOM 1503 N N . VAL A 1 188 ? -5.561 13.814 5.426 1.00 89.88 188 VAL A N 1
ATOM 1504 C CA . VAL A 1 188 ? -6.661 14.489 4.716 1.00 89.88 188 VAL A CA 1
ATOM 1505 C C . VAL A 1 188 ? -6.817 13.940 3.298 1.00 89.88 188 VAL A C 1
ATOM 1507 O O . VAL A 1 188 ? -7.939 13.661 2.876 1.00 89.88 188 VAL A O 1
ATOM 1510 N N . ASN A 1 189 ? -5.706 13.695 2.599 1.00 89.62 189 ASN A N 1
ATOM 1511 C CA . ASN A 1 189 ? -5.725 13.136 1.245 1.00 89.62 189 ASN A CA 1
ATOM 1512 C C . ASN A 1 189 ? -6.305 11.712 1.227 1.00 89.62 189 ASN A C 1
ATOM 1514 O O . ASN A 1 189 ? -7.082 11.364 0.334 1.00 89.62 189 ASN A O 1
ATOM 1518 N N . CYS A 1 190 ? -5.989 10.903 2.246 1.00 91.62 190 CYS A N 1
ATOM 1519 C CA . CYS A 1 190 ? -6.561 9.567 2.411 1.00 91.62 190 CYS A CA 1
ATOM 1520 C C . CYS A 1 190 ? -8.084 9.655 2.567 1.00 91.62 190 CYS A C 1
ATOM 1522 O O . CYS A 1 190 ? -8.827 8.975 1.856 1.00 91.62 190 CYS A O 1
ATOM 1524 N N . ILE A 1 191 ? -8.551 10.540 3.454 1.00 93.88 191 ILE A N 1
ATOM 1525 C CA . ILE A 1 191 ? -9.977 10.746 3.727 1.00 93.88 191 ILE A CA 1
ATOM 1526 C C . ILE A 1 191 ? -10.704 11.224 2.472 1.00 93.88 191 ILE A C 1
ATOM 1528 O O . ILE A 1 191 ? -11.769 10.693 2.157 1.00 93.88 191 ILE A O 1
ATOM 1532 N N . GLU A 1 192 ? -10.156 12.193 1.740 1.00 93.38 192 GLU A N 1
ATOM 1533 C CA . GLU A 1 192 ? -10.783 12.717 0.525 1.00 93.38 192 GLU A CA 1
ATOM 1534 C C . GLU A 1 192 ? -10.946 11.624 -0.539 1.00 93.38 192 GLU A C 1
ATOM 1536 O O . GLU A 1 192 ? -12.036 11.447 -1.093 1.00 93.38 192 GLU A O 1
ATOM 1541 N N . CYS A 1 193 ? -9.889 10.848 -0.792 1.00 91.69 193 CYS A N 1
ATOM 1542 C CA . CYS A 1 193 ? -9.922 9.772 -1.776 1.00 91.69 193 CYS A CA 1
ATOM 1543 C C . CYS A 1 193 ? -10.933 8.682 -1.385 1.00 91.69 193 CYS A C 1
ATOM 1545 O O . CYS A 1 193 ? -11.805 8.318 -2.180 1.00 91.69 193 CYS A O 1
ATOM 1547 N N . HIS A 1 194 ? -10.886 8.215 -0.135 1.00 93.00 194 HIS A N 1
ATOM 1548 C CA . HIS A 1 194 ? -11.786 7.180 0.375 1.00 93.00 194 HIS A CA 1
ATOM 1549 C C . HIS A 1 194 ? -13.237 7.662 0.531 1.00 93.00 194 HIS A C 1
ATOM 1551 O O . HIS A 1 194 ? -14.170 6.870 0.404 1.00 93.00 194 HIS A O 1
ATOM 1557 N N . SER A 1 195 ? -13.470 8.967 0.697 1.00 92.88 195 SER A N 1
ATOM 1558 C CA . SER A 1 195 ? -14.817 9.560 0.723 1.00 92.88 195 SER A CA 1
ATOM 1559 C C . SER A 1 195 ? -15.580 9.416 -0.593 1.00 92.88 195 SER A C 1
ATOM 1561 O O . SER A 1 195 ? -16.801 9.575 -0.614 1.00 92.88 195 SER A O 1
ATOM 1563 N N . ARG A 1 196 ? -14.893 9.082 -1.691 1.00 91.69 196 ARG A N 1
ATOM 1564 C CA . ARG A 1 196 ? -15.517 8.754 -2.983 1.00 91.69 196 ARG A CA 1
ATOM 1565 C C . ARG A 1 196 ? -16.153 7.361 -2.998 1.00 91.69 196 ARG A C 1
ATOM 1567 O O . ARG A 1 196 ? -16.828 7.023 -3.961 1.00 91.69 196 ARG A O 1
ATOM 1574 N N . ARG A 1 197 ? -15.938 6.569 -1.944 1.00 90.25 197 ARG A N 1
ATOM 1575 C CA . ARG A 1 197 ? -16.417 5.192 -1.764 1.00 90.25 197 ARG A CA 1
ATOM 1576 C C . ARG A 1 197 ? -17.350 5.056 -0.558 1.00 90.25 197 ARG A C 1
ATOM 1578 O O . ARG A 1 197 ? -17.366 4.040 0.128 1.00 90.25 197 ARG A O 1
ATOM 1585 N N . LYS A 1 198 ? -18.127 6.101 -0.250 1.00 90.31 198 LYS A N 1
ATOM 1586 C CA . LYS A 1 198 ? -19.106 6.101 0.861 1.00 90.31 198 LYS A CA 1
ATOM 1587 C C . LYS A 1 198 ? -20.125 4.965 0.765 1.00 90.31 198 LYS A C 1
ATOM 1589 O O . LYS A 1 198 ? -20.555 4.438 1.785 1.00 90.31 198 LYS A O 1
ATOM 1594 N N . ASP A 1 199 ? -20.491 4.595 -0.455 1.00 88.25 199 ASP A N 1
ATOM 1595 C CA . ASP A 1 199 ? -21.387 3.489 -0.795 1.00 88.25 199 ASP A CA 1
ATOM 1596 C C . ASP A 1 199 ? -20.846 2.115 -0.372 1.00 88.25 199 ASP A C 1
ATOM 1598 O O . ASP A 1 199 ? -21.618 1.174 -0.210 1.00 88.25 199 ASP A O 1
ATOM 1602 N N . THR A 1 200 ? -19.540 2.013 -0.125 1.00 89.75 200 THR A N 1
ATOM 1603 C CA . THR A 1 200 ? -18.844 0.771 0.222 1.00 89.75 200 THR A CA 1
ATOM 1604 C C . THR A 1 200 ? -18.117 0.879 1.564 1.00 89.75 200 THR A C 1
ATOM 1606 O O . THR A 1 200 ? -17.097 0.230 1.783 1.00 89.75 200 THR A O 1
ATOM 1609 N N . ASP A 1 201 ? -18.637 1.721 2.465 1.00 92.19 201 ASP A N 1
ATOM 1610 C CA . ASP A 1 201 ? -18.032 2.046 3.766 1.00 92.19 201 ASP A CA 1
ATOM 1611 C C . ASP A 1 201 ? -16.591 2.554 3.646 1.00 92.19 201 ASP A C 1
ATOM 1613 O O . ASP A 1 201 ? -15.713 2.175 4.417 1.00 92.19 201 ASP A O 1
ATOM 1617 N N . TYR A 1 202 ? -16.364 3.444 2.676 1.00 93.31 202 TYR A N 1
ATOM 1618 C CA . TYR A 1 202 ? -15.087 4.109 2.415 1.00 93.31 202 TYR A CA 1
ATOM 1619 C C . TYR A 1 202 ? -13.984 3.152 1.952 1.00 93.31 202 TYR A C 1
ATOM 1621 O O . TYR A 1 202 ? -12.807 3.485 2.047 1.00 93.31 202 TYR A O 1
ATOM 1629 N N . LEU A 1 203 ? -14.324 1.967 1.441 1.00 90.75 203 LEU A N 1
ATOM 1630 C CA . LEU A 1 203 ? -13.342 0.947 1.078 1.00 90.75 203 LEU A CA 1
ATOM 1631 C C . LEU A 1 203 ? -13.225 0.741 -0.423 1.00 90.75 203 LEU A C 1
ATOM 1633 O O . LEU A 1 203 ? -14.213 0.574 -1.139 1.00 90.75 203 LEU A O 1
ATOM 1637 N N . PHE A 1 204 ? -11.977 0.673 -0.876 1.00 88.88 204 PHE A N 1
ATOM 1638 C CA . PHE A 1 204 ? -11.637 0.094 -2.164 1.00 88.88 204 PHE A CA 1
ATOM 1639 C C . PHE A 1 204 ? -11.407 -1.397 -1.966 1.00 88.88 204 PHE A C 1
ATOM 1641 O O . PHE A 1 204 ? -10.630 -1.807 -1.106 1.00 88.88 204 PHE A O 1
ATOM 1648 N N . PHE A 1 205 ? -12.105 -2.188 -2.762 1.00 84.38 205 PHE A N 1
ATOM 1649 C CA . PHE A 1 205 ? -11.995 -3.636 -2.803 1.00 84.38 205 PHE A CA 1
ATOM 1650 C C . PHE A 1 205 ? -10.982 -4.031 -3.876 1.00 84.38 205 PHE A C 1
ATOM 1652 O O . PHE A 1 205 ? -10.778 -3.289 -4.844 1.00 84.38 205 PHE A O 1
ATOM 1659 N N . LEU A 1 206 ? -10.299 -5.158 -3.682 1.00 81.56 206 LEU A N 1
ATOM 1660 C CA . LEU A 1 206 ? -9.279 -5.599 -4.623 1.00 81.56 206 LEU A CA 1
ATOM 1661 C C . LEU A 1 206 ? -9.960 -5.926 -5.951 1.00 81.56 206 LEU A C 1
ATOM 1663 O O . LEU A 1 206 ? -10.950 -6.648 -5.996 1.00 81.56 206 LEU A O 1
ATOM 1667 N N . SER A 1 207 ? -9.466 -5.377 -7.056 1.00 64.44 207 SER A N 1
ATOM 1668 C CA . SER A 1 207 ? -9.980 -5.791 -8.359 1.00 64.44 207 SER A CA 1
ATOM 1669 C C . SER A 1 207 ? -9.583 -7.250 -8.570 1.00 64.44 207 SER A C 1
ATOM 1671 O O . SER A 1 207 ? -8.402 -7.587 -8.503 1.00 64.44 207 SER A O 1
ATOM 1673 N N . SER A 1 208 ? -10.565 -8.126 -8.797 1.00 44.44 208 SER A N 1
ATOM 1674 C CA . SER A 1 208 ? -10.282 -9.427 -9.397 1.00 44.44 208 SER A CA 1
ATOM 1675 C C . SER A 1 208 ? -9.688 -9.143 -10.775 1.00 44.44 208 SER A C 1
ATOM 1677 O O . SER A 1 208 ? -10.410 -8.664 -11.654 1.00 44.44 208 SER A O 1
ATOM 1679 N N . LYS A 1 209 ? -8.380 -9.339 -10.936 1.00 37.19 209 LYS A N 1
ATOM 1680 C CA . LYS A 1 209 ? -7.834 -9.621 -12.262 1.00 37.19 209 LYS A CA 1
ATOM 1681 C C . LYS A 1 209 ? -8.097 -11.089 -1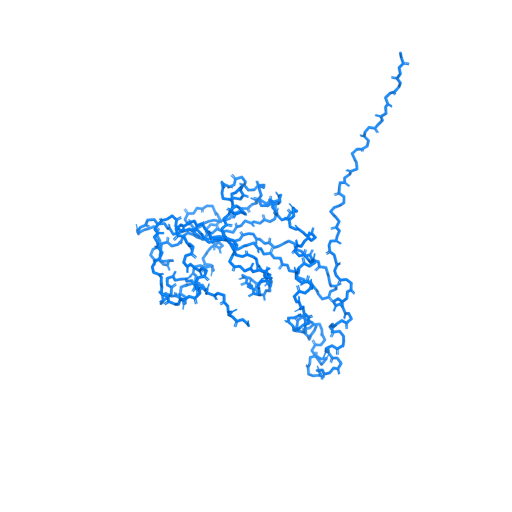2.565 1.00 37.19 209 LYS A C 1
ATOM 1683 O O . LYS A 1 209 ? -7.915 -11.905 -11.634 1.00 37.19 209 LYS A O 1
#

Foldseek 3Di:
DDDDDDPPPPPPPLPFQFDQCLLVLLVVQCVVVVVLVVVPQNSLVVSSVVRDDQVLQVSLCVSCVVLLLVLQCLLVPPCSVPQVVADWLDPTFAFDDPPPGWTWIKGWHPQQVCLSVLDLDDDGDFQTKIKIFIWGADSSRGIGGAWIKMWGQHPPPCDVLLLRIKIKTAGSNNDIDICPDPPNVVCVSVSVQLSVSVSRSSDDRGDDD

Secondary structure (DSSP, 8-state):
--PPP------------B-TTHHHHHHHHHHH-HHHHTTHHHHHHHHHHHH--HHHHHHHHHHHHHHHHHHHHTT--GGGGTGGGSEE--SS-EE--SSS--EEEEEE-GGGGGGGG--S--PPPTT-EEEEEEEEE-TT-BEEEEEEEEEEE--TTS-GGGTTEEEEEE-TTS-EEETTSTTHHHHHHHHHHHGGGGGGTT-PPPP--